Protein AF-A0A6L7X184-F1 (afdb_monomer_lite)

Radius of gyration: 20.83 Å; chains: 1; bounding box: 37×50×67 Å

Structure (mmCIF, N/CA/C/O backbone):
data_AF-A0A6L7X184-F1
#
_entry.id   AF-A0A6L7X184-F1
#
loop_
_atom_site.group_PDB
_atom_site.id
_atom_site.type_symbol
_atom_site.label_atom_id
_atom_site.label_alt_id
_atom_site.label_comp_id
_atom_site.label_asym_id
_atom_site.label_entity_id
_atom_site.label_seq_id
_atom_site.pdbx_PDB_ins_code
_atom_site.Cartn_x
_atom_site.Cartn_y
_atom_site.Cartn_z
_atom_site.occupancy
_atom_site.B_iso_or_equiv
_atom_site.auth_seq_id
_atom_site.auth_comp_id
_atom_site.auth_asym_id
_atom_site.auth_atom_id
_atom_site.pdbx_PDB_model_num
ATOM 1 N N . MET A 1 1 ? 3.763 -10.416 -23.681 1.00 35.91 1 MET A N 1
ATOM 2 C CA . MET A 1 1 ? 2.802 -11.039 -22.745 1.00 35.91 1 MET A CA 1
ATOM 3 C C . MET A 1 1 ? 3.231 -10.919 -21.271 1.00 35.91 1 MET A C 1
ATOM 5 O O . MET A 1 1 ? 2.603 -11.563 -20.452 1.00 35.91 1 MET A O 1
ATOM 9 N N . GLY A 1 2 ? 4.231 -10.096 -20.903 1.00 41.31 2 GLY A N 1
ATOM 10 C CA . GLY A 1 2 ? 4.895 -10.199 -19.589 1.00 41.31 2 GLY A CA 1
ATOM 11 C C . GLY A 1 2 ? 4.872 -8.975 -18.663 1.00 41.31 2 GLY A C 1
ATOM 12 O O . GLY A 1 2 ? 5.590 -9.007 -17.682 1.00 41.31 2 GLY A O 1
ATOM 13 N N . SER A 1 3 ? 4.121 -7.901 -18.944 1.00 53.41 3 SER A N 1
ATOM 14 C CA . SER A 1 3 ? 4.045 -6.752 -18.013 1.00 53.41 3 SER A CA 1
ATOM 15 C C . SER A 1 3 ? 2.998 -6.972 -16.917 1.00 53.41 3 SER A C 1
ATOM 17 O O . SER A 1 3 ? 3.306 -6.841 -15.740 1.00 53.41 3 SER A O 1
ATOM 19 N N . ASN A 1 4 ? 1.800 -7.421 -17.309 1.00 61.56 4 ASN A N 1
ATOM 20 C CA . ASN A 1 4 ? 0.681 -7.638 -16.388 1.00 61.56 4 ASN A CA 1
ATOM 21 C C . ASN A 1 4 ? 0.977 -8.718 -15.335 1.00 61.56 4 ASN A C 1
ATOM 23 O O . ASN A 1 4 ? 0.502 -8.611 -14.218 1.00 61.56 4 ASN A O 1
ATOM 27 N N . SER A 1 5 ? 1.740 -9.766 -15.671 1.00 72.50 5 SER A N 1
ATOM 28 C CA . SER A 1 5 ? 2.086 -10.828 -14.711 1.00 72.50 5 SER A CA 1
ATOM 29 C C . SER A 1 5 ? 3.087 -10.360 -13.657 1.00 72.50 5 SER A C 1
ATOM 31 O O . SER A 1 5 ? 3.000 -10.762 -12.501 1.00 72.50 5 SER A O 1
ATOM 33 N N . THR A 1 6 ? 4.018 -9.488 -14.045 1.00 83.81 6 THR A N 1
ATOM 34 C CA . THR A 1 6 ? 5.034 -8.959 -13.136 1.00 83.81 6 THR A CA 1
ATOM 35 C C . THR A 1 6 ? 4.419 -7.968 -12.156 1.00 83.81 6 THR A C 1
ATOM 37 O O . THR A 1 6 ? 4.658 -8.093 -10.960 1.00 83.81 6 THR A O 1
ATOM 40 N N . GLU A 1 7 ? 3.584 -7.034 -12.624 1.00 86.12 7 GLU A N 1
ATOM 41 C CA . GLU A 1 7 ? 2.841 -6.113 -11.742 1.00 86.12 7 GLU A CA 1
ATOM 42 C C . GLU A 1 7 ? 2.006 -6.890 -10.723 1.00 86.12 7 GLU A C 1
ATOM 44 O O . GLU A 1 7 ? 2.119 -6.647 -9.524 1.00 86.12 7 GLU A O 1
ATOM 49 N N . VAL A 1 8 ? 1.309 -7.933 -11.182 1.00 87.19 8 VAL A N 1
ATOM 50 C CA . VAL A 1 8 ? 0.562 -8.856 -10.321 1.00 87.19 8 VAL A CA 1
ATOM 51 C C . VAL A 1 8 ? 1.429 -9.474 -9.225 1.00 87.19 8 VAL A C 1
ATOM 53 O O . VAL A 1 8 ? 1.076 -9.462 -8.041 1.00 87.19 8 VAL A O 1
ATOM 56 N N . ALA A 1 9 ? 2.605 -9.989 -9.581 1.00 89.88 9 ALA A N 1
ATOM 57 C CA . ALA A 1 9 ? 3.525 -10.558 -8.603 1.00 89.88 9 ALA A CA 1
ATOM 58 C C . ALA A 1 9 ? 3.999 -9.516 -7.570 1.00 89.88 9 ALA A C 1
ATOM 60 O O . ALA A 1 9 ? 4.179 -9.857 -6.392 1.00 89.88 9 ALA A O 1
ATOM 61 N N . TYR A 1 10 ? 4.192 -8.259 -7.986 1.00 92.81 10 TYR A N 1
ATOM 62 C CA . TYR A 1 10 ? 4.576 -7.153 -7.104 1.00 92.81 10 TYR A CA 1
ATOM 63 C C . TYR A 1 10 ? 3.428 -6.734 -6.181 1.00 92.81 10 TYR A C 1
ATOM 65 O O . TYR A 1 10 ? 3.665 -6.607 -4.980 1.00 92.81 10 TYR A O 1
ATOM 73 N N . ASN A 1 11 ? 2.193 -6.660 -6.676 1.00 92.44 11 ASN A N 1
ATOM 74 C CA . ASN A 1 11 ? 0.993 -6.372 -5.883 1.00 92.44 11 ASN A CA 1
ATOM 75 C C . ASN A 1 11 ? 0.771 -7.432 -4.791 1.00 92.44 11 ASN A C 1
ATOM 77 O O . ASN A 1 11 ? 0.618 -7.119 -3.606 1.00 92.44 11 ASN A O 1
ATOM 81 N N . LEU A 1 12 ? 0.857 -8.716 -5.158 1.00 91.75 12 LEU A N 1
ATOM 82 C CA . LEU A 1 12 ? 0.761 -9.828 -4.207 1.00 91.75 12 LEU A CA 1
ATOM 83 C C . LEU A 1 12 ? 1.893 -9.810 -3.171 1.00 91.75 12 LEU A C 1
ATOM 85 O O . LEU A 1 12 ? 1.684 -10.151 -2.002 1.00 91.75 12 LEU A O 1
ATOM 89 N N . SER A 1 13 ? 3.099 -9.424 -3.587 1.00 94.44 13 SER A N 1
ATOM 90 C CA . SER A 1 13 ? 4.246 -9.293 -2.687 1.00 94.44 13 SER A CA 1
ATOM 91 C C . SER A 1 13 ? 4.101 -8.098 -1.746 1.00 94.44 13 SER A C 1
ATOM 93 O O . SER A 1 13 ? 4.428 -8.226 -0.568 1.00 94.44 13 SER A O 1
ATOM 95 N N . LEU A 1 14 ? 3.559 -6.975 -2.225 1.00 95.19 14 LEU A N 1
ATOM 96 C CA . LEU A 1 14 ? 3.251 -5.800 -1.415 1.00 95.19 14 LEU A CA 1
ATOM 97 C C . LEU A 1 14 ? 2.265 -6.162 -0.303 1.00 95.19 14 LEU A C 1
ATOM 99 O O . LEU A 1 14 ? 2.557 -5.921 0.865 1.00 95.19 14 LEU A O 1
ATOM 103 N N . ALA A 1 15 ? 1.159 -6.833 -0.638 1.00 93.75 15 ALA A N 1
ATOM 104 C CA . ALA A 1 15 ? 0.189 -7.295 0.354 1.00 93.75 15 ALA A CA 1
ATOM 105 C C . ALA A 1 15 ? 0.826 -8.218 1.410 1.00 93.75 15 ALA A C 1
ATOM 107 O O . ALA A 1 15 ? 0.579 -8.076 2.606 1.00 93.75 15 ALA A O 1
ATOM 108 N N . ARG A 1 16 ? 1.702 -9.147 0.995 1.00 93.50 16 ARG A N 1
ATOM 109 C CA . ARG A 1 16 ? 2.437 -10.016 1.935 1.00 93.50 16 ARG A CA 1
ATOM 110 C C . ARG A 1 16 ? 3.345 -9.226 2.870 1.00 93.50 16 ARG A C 1
ATOM 112 O O . ARG A 1 16 ? 3.373 -9.527 4.059 1.00 93.50 16 ARG A O 1
ATOM 119 N N . LEU A 1 17 ? 4.085 -8.250 2.352 1.00 94.25 17 LEU A N 1
ATOM 120 C CA . LEU A 1 17 ? 4.979 -7.424 3.162 1.00 94.25 17 LEU A CA 1
ATOM 121 C C . LEU A 1 17 ? 4.197 -6.537 4.137 1.00 94.25 17 LEU A C 1
ATOM 123 O O . LEU A 1 17 ? 4.559 -6.476 5.304 1.00 94.25 17 LEU A O 1
ATOM 127 N N . LEU A 1 18 ? 3.072 -5.956 3.716 1.00 91.56 18 LEU A N 1
ATOM 128 C CA . LEU A 1 18 ? 2.189 -5.202 4.613 1.00 91.56 18 LEU A CA 1
ATOM 129 C C . LEU A 1 18 ? 1.604 -6.086 5.730 1.00 91.56 18 LEU A C 1
ATOM 131 O O . LEU A 1 18 ? 1.511 -5.645 6.873 1.00 91.56 18 LEU A O 1
ATOM 135 N N . ARG A 1 19 ? 1.308 -7.365 5.452 1.00 89.69 19 ARG A N 1
ATOM 136 C CA . ARG A 1 19 ? 0.959 -8.341 6.504 1.00 89.69 19 ARG A CA 1
ATOM 137 C C . ARG A 1 19 ? 2.101 -8.619 7.473 1.00 89.69 19 ARG A C 1
ATOM 139 O O . ARG A 1 19 ? 1.858 -8.750 8.669 1.00 89.69 19 ARG A O 1
ATOM 146 N N . HIS A 1 20 ? 3.342 -8.691 6.991 1.00 88.81 20 HIS A N 1
ATOM 147 C CA . HIS A 1 20 ? 4.510 -8.801 7.873 1.00 88.81 20 HIS A CA 1
ATOM 148 C C . HIS A 1 20 ? 4.688 -7.563 8.763 1.00 88.81 20 HIS A C 1
ATOM 150 O O . HIS A 1 20 ? 5.170 -7.691 9.884 1.00 88.81 20 HIS A O 1
ATOM 156 N N . GLU A 1 21 ? 4.235 -6.401 8.296 1.00 85.50 21 GLU A N 1
ATOM 157 C CA . GLU A 1 21 ? 4.179 -5.144 9.049 1.00 85.50 21 GLU A CA 1
ATOM 158 C C . GLU A 1 21 ? 2.958 -5.043 9.993 1.00 85.50 21 GLU A C 1
ATOM 160 O O . GLU A 1 21 ? 2.754 -4.005 10.630 1.00 85.50 21 GLU A O 1
ATOM 165 N N . GLY A 1 22 ? 2.160 -6.112 10.113 1.00 82.75 22 GLY A N 1
ATOM 166 C CA . GLY A 1 22 ? 1.033 -6.219 11.044 1.00 82.75 22 GLY A CA 1
ATOM 167 C C . GLY A 1 22 ? -0.303 -5.688 10.522 1.00 82.75 22 GLY A C 1
ATOM 168 O O . GLY A 1 22 ? -1.228 -5.531 11.311 1.00 82.75 22 GLY A O 1
ATOM 169 N N . LEU A 1 23 ? -0.421 -5.402 9.223 1.00 84.69 23 LEU A N 1
ATOM 170 C CA . LEU A 1 23 ? -1.656 -4.897 8.619 1.00 84.69 23 LEU A CA 1
ATOM 171 C C . LEU A 1 23 ? -2.462 -6.029 7.972 1.00 84.69 23 LEU A C 1
ATOM 173 O O . LEU A 1 23 ? -1.889 -6.921 7.346 1.00 84.69 23 LEU A O 1
ATOM 177 N N . ASN A 1 24 ? -3.792 -5.984 8.058 1.00 86.81 24 ASN A N 1
ATOM 178 C CA . ASN A 1 24 ? -4.653 -6.965 7.397 1.00 86.81 24 ASN A CA 1
ATOM 179 C C . ASN A 1 24 ? -4.797 -6.651 5.897 1.00 86.81 24 ASN A C 1
ATOM 181 O O . ASN A 1 24 ? -5.783 -6.060 5.468 1.00 86.81 24 ASN A O 1
ATOM 185 N N . ALA A 1 25 ? -3.765 -6.984 5.117 1.00 86.50 25 ALA A N 1
ATOM 186 C CA . ALA A 1 25 ? -3.688 -6.687 3.690 1.00 86.50 25 ALA A CA 1
ATOM 187 C C . ALA A 1 25 ? -3.937 -7.920 2.803 1.00 86.50 25 ALA A C 1
ATOM 189 O O . ALA A 1 25 ? -3.363 -8.999 3.006 1.00 86.50 25 ALA A O 1
ATOM 190 N N . GLU A 1 26 ? -4.714 -7.731 1.742 1.00 86.00 26 GLU A N 1
ATOM 191 C CA . GLU A 1 26 ? -5.033 -8.721 0.718 1.00 86.00 26 GLU A CA 1
ATOM 192 C C . GLU A 1 26 ? -4.681 -8.185 -0.669 1.00 86.00 26 GLU A C 1
ATOM 194 O O . GLU A 1 26 ? -5.049 -7.073 -1.028 1.00 86.00 26 GLU A O 1
ATOM 199 N N . GLY A 1 27 ? -3.943 -8.968 -1.457 1.00 78.00 27 GLY A N 1
ATOM 200 C CA . GLY A 1 27 ? -3.572 -8.593 -2.820 1.00 78.00 27 GLY A CA 1
ATOM 201 C C . GLY A 1 27 ? -4.529 -9.198 -3.838 1.00 78.00 27 GLY A C 1
ATOM 202 O O . GLY A 1 27 ? -4.900 -10.366 -3.715 1.00 78.00 27 GLY A O 1
ATOM 203 N N . GLU A 1 28 ? -4.862 -8.416 -4.859 1.00 64.62 28 GLU A N 1
ATOM 204 C CA . GLU A 1 28 ? -5.496 -8.849 -6.102 1.00 64.62 28 GLU A CA 1
ATOM 205 C C . GLU A 1 28 ? -6.742 -9.730 -5.961 1.00 64.62 28 GLU A C 1
ATOM 207 O O . GLU A 1 28 ? -6.927 -10.720 -6.678 1.00 64.62 28 GLU A O 1
ATOM 212 N N . GLN A 1 29 ? -7.645 -9.357 -5.065 1.00 57.12 29 GLN A N 1
ATOM 213 C CA . GLN A 1 29 ? -8.967 -9.957 -5.040 1.00 57.12 29 GLN A CA 1
ATOM 214 C C . GLN A 1 29 ? -9.944 -9.135 -5.885 1.00 57.12 29 GLN A C 1
ATOM 216 O O . GLN A 1 29 ? -9.979 -7.905 -5.866 1.00 57.12 29 GLN A O 1
ATOM 221 N N . ARG A 1 30 ? -10.763 -9.829 -6.681 1.00 53.03 30 ARG A N 1
ATOM 222 C CA . ARG A 1 30 ? -11.872 -9.192 -7.399 1.00 53.03 30 ARG A CA 1
ATOM 223 C C . ARG A 1 30 ? -12.915 -8.749 -6.379 1.00 53.03 30 ARG A C 1
ATOM 225 O O . ARG A 1 30 ? -13.647 -9.590 -5.863 1.00 53.03 30 ARG A O 1
ATOM 232 N N . HIS A 1 31 ? -13.026 -7.447 -6.150 1.00 51.78 31 HIS A N 1
ATOM 233 C CA . HIS A 1 31 ? -14.044 -6.878 -5.269 1.00 51.78 31 HIS A CA 1
ATOM 234 C C . HIS A 1 31 ? -15.160 -6.197 -6.072 1.00 51.78 31 HIS A C 1
ATOM 236 O O . HIS A 1 31 ? -14.977 -5.715 -7.190 1.00 51.78 31 HIS A O 1
ATOM 242 N N . ILE A 1 32 ? -16.367 -6.173 -5.512 1.00 48.16 32 ILE A N 1
ATOM 243 C CA . ILE A 1 32 ? -17.503 -5.471 -6.114 1.00 48.16 32 ILE A CA 1
ATOM 244 C C . ILE A 1 32 ? -17.519 -4.045 -5.560 1.00 48.16 32 ILE A C 1
ATOM 246 O O . ILE A 1 32 ? -17.848 -3.851 -4.395 1.00 48.16 32 ILE A O 1
ATOM 250 N N . PHE A 1 33 ? -17.218 -3.049 -6.398 1.00 53.00 33 PHE A N 1
ATOM 251 C CA . PHE A 1 33 ? -17.253 -1.632 -6.023 1.00 53.00 33 PHE A CA 1
ATOM 252 C C . PHE A 1 33 ? -18.594 -1.021 -6.450 1.00 53.00 33 PHE A C 1
ATOM 254 O O . PHE A 1 33 ? -18.748 -0.480 -7.550 1.00 53.00 33 PHE A O 1
ATOM 261 N N . GLY A 1 34 ? -19.616 -1.140 -5.600 1.00 52.56 34 GLY A N 1
ATOM 262 C CA . GLY A 1 34 ? -20.955 -0.626 -5.908 1.00 52.56 34 GLY A CA 1
ATOM 263 C C . GLY A 1 34 ? -21.587 -1.304 -7.138 1.00 52.56 34 GLY A C 1
ATOM 264 O O . GLY A 1 34 ? -21.877 -2.495 -7.105 1.00 52.56 34 GLY A O 1
ATOM 265 N N . LYS A 1 35 ? -21.848 -0.549 -8.219 1.00 39.84 35 LYS A N 1
ATOM 266 C CA . LYS A 1 35 ? -22.438 -1.067 -9.481 1.00 39.84 35 LYS A CA 1
ATOM 267 C C . LYS A 1 35 ? -21.405 -1.402 -10.565 1.00 39.84 35 LYS A C 1
ATOM 269 O O . LYS A 1 35 ? -21.780 -1.888 -11.629 1.00 39.84 35 LYS A O 1
ATOM 274 N N . SER A 1 36 ? -20.130 -1.126 -10.314 1.00 48.22 36 SER A N 1
ATOM 275 C CA . SER A 1 36 ? -19.017 -1.370 -11.232 1.00 48.22 36 SER A CA 1
ATOM 276 C C . SER A 1 36 ? -18.168 -2.531 -10.725 1.00 48.22 36 SER A C 1
ATOM 278 O O . SER A 1 36 ? -17.781 -2.574 -9.559 1.00 48.22 36 SER A O 1
ATOM 280 N N . HIS A 1 37 ? -17.859 -3.477 -11.609 1.00 53.81 37 HIS A N 1
ATOM 281 C CA . HIS A 1 37 ? -16.813 -4.458 -11.342 1.00 53.81 37 HIS A CA 1
ATOM 282 C C . HIS A 1 37 ? -15.456 -3.771 -11.481 1.00 53.81 37 HIS A C 1
ATOM 284 O O . HIS A 1 37 ? -15.173 -3.162 -12.512 1.00 53.81 37 HIS A O 1
ATOM 290 N N . GLY A 1 38 ? -14.634 -3.875 -10.447 1.00 60.72 38 GLY A N 1
ATOM 291 C CA . GLY A 1 38 ? -13.247 -3.433 -10.450 1.00 60.72 38 GLY A CA 1
ATOM 292 C C . GLY A 1 38 ? -12.414 -4.434 -9.667 1.00 60.72 38 GLY A C 1
ATOM 293 O O . GLY A 1 38 ? -12.941 -5.388 -9.101 1.00 60.72 38 GLY A O 1
ATOM 294 N N . GLN A 1 39 ? -11.113 -4.227 -9.611 1.00 72.50 39 GLN A N 1
ATOM 295 C CA . GLN A 1 39 ? -10.214 -4.986 -8.755 1.00 72.50 39 GLN A CA 1
ATOM 296 C C . GLN A 1 39 ? -9.248 -3.956 -8.191 1.00 72.50 39 GLN A C 1
ATOM 298 O O . GLN A 1 39 ? -8.685 -3.207 -8.977 1.00 72.50 39 GLN A O 1
ATOM 303 N N . ALA A 1 40 ? -9.158 -3.851 -6.866 1.00 81.00 40 ALA A N 1
ATOM 304 C CA . ALA A 1 40 ? -8.064 -3.109 -6.254 1.00 81.00 40 ALA A CA 1
ATOM 305 C C . ALA A 1 40 ? -6.819 -3.991 -6.317 1.00 81.00 40 ALA A C 1
ATOM 307 O O . ALA A 1 40 ? -6.932 -5.221 -6.233 1.00 81.00 40 ALA A O 1
ATOM 308 N N . ASP A 1 41 ? -5.649 -3.378 -6.429 1.00 89.50 41 ASP A N 1
ATOM 309 C CA . ASP A 1 41 ? -4.402 -4.137 -6.464 1.00 89.50 41 ASP A CA 1
ATOM 310 C C . ASP A 1 41 ? -4.066 -4.686 -5.071 1.00 89.50 41 ASP A C 1
ATOM 312 O O . ASP A 1 41 ? -3.697 -5.854 -4.934 1.00 89.50 41 ASP A O 1
ATOM 316 N N . VAL A 1 42 ? -4.273 -3.881 -4.022 1.00 91.06 42 VAL A N 1
ATOM 317 C CA . VAL A 1 42 ? -4.250 -4.325 -2.620 1.00 91.06 42 VAL A CA 1
ATOM 318 C C . VAL A 1 42 ? -5.391 -3.668 -1.843 1.00 91.06 42 VAL A C 1
ATOM 320 O O . VAL A 1 42 ? -5.668 -2.481 -2.005 1.00 91.06 42 VAL A O 1
ATOM 323 N N . VAL A 1 43 ? -6.039 -4.430 -0.970 1.00 90.12 43 VAL A N 1
ATOM 324 C CA . VAL A 1 43 ? -7.036 -3.950 -0.007 1.00 90.12 43 VAL A CA 1
ATOM 325 C C . VAL A 1 43 ? -6.505 -4.177 1.397 1.00 90.12 43 VAL A C 1
ATOM 327 O O . VAL A 1 43 ? -5.867 -5.193 1.664 1.00 90.12 43 VAL A O 1
ATOM 330 N N . LEU A 1 44 ? -6.747 -3.223 2.284 1.00 89.44 44 LEU A N 1
ATOM 331 C CA . LEU A 1 44 ? -6.499 -3.349 3.706 1.00 89.44 44 LEU A CA 1
ATOM 332 C C . LEU A 1 44 ? -7.807 -3.144 4.455 1.00 89.44 44 LEU A C 1
ATOM 334 O O . LEU A 1 44 ? -8.421 -2.080 4.334 1.00 89.44 44 LEU A O 1
ATOM 338 N N . ASP A 1 45 ? -8.187 -4.145 5.237 1.00 85.69 45 ASP A N 1
ATOM 339 C CA . ASP A 1 45 ? -9.405 -4.112 6.038 1.00 85.69 45 ASP A CA 1
ATOM 340 C C . ASP A 1 45 ? -9.068 -3.650 7.461 1.00 85.69 45 ASP A C 1
ATOM 342 O O . ASP A 1 45 ? -8.197 -4.208 8.134 1.00 85.69 45 ASP A O 1
ATOM 346 N N . PHE A 1 46 ? -9.756 -2.599 7.894 1.00 80.31 46 PHE A N 1
ATOM 347 C CA . PHE A 1 46 ? -9.762 -2.070 9.254 1.00 80.31 46 PHE A CA 1
ATOM 348 C C . PHE A 1 46 ? -11.159 -2.307 9.842 1.00 80.31 46 PHE A C 1
ATOM 350 O O . PHE A 1 46 ? -12.107 -2.550 9.095 1.00 80.31 46 PHE A O 1
ATOM 357 N N . ASP A 1 47 ? -11.312 -2.195 11.163 1.00 77.19 47 ASP A N 1
ATOM 358 C CA . ASP A 1 47 ? -12.562 -2.559 11.853 1.00 77.19 47 ASP A CA 1
ATOM 359 C C . ASP A 1 47 ? -13.812 -1.871 11.260 1.00 77.19 47 ASP A C 1
ATOM 361 O O . ASP A 1 47 ? -14.840 -2.514 11.056 1.00 77.19 47 ASP A O 1
ATOM 365 N N . ASP A 1 48 ? -13.705 -0.580 10.916 1.00 77.38 48 ASP A N 1
ATOM 366 C CA . ASP A 1 48 ? -14.834 0.245 10.452 1.00 77.38 48 ASP A CA 1
ATOM 367 C C . ASP A 1 48 ? -14.684 0.781 9.014 1.00 77.38 48 ASP A C 1
ATOM 369 O O . ASP A 1 48 ? -15.541 1.528 8.519 1.00 77.38 48 ASP A O 1
ATOM 373 N N . TYR A 1 49 ? -13.574 0.482 8.337 1.00 80.12 49 TYR A N 1
ATOM 374 C CA . TYR A 1 49 ? -13.290 1.014 7.006 1.00 80.12 49 TYR A CA 1
ATOM 375 C C . TYR A 1 49 ? -12.270 0.183 6.234 1.00 80.12 49 TYR A C 1
ATOM 377 O O . TYR A 1 49 ? -11.544 -0.627 6.791 1.00 80.12 49 TYR A O 1
ATOM 385 N N . ALA A 1 50 ? -12.186 0.432 4.931 1.00 85.38 50 ALA A N 1
ATOM 386 C CA . ALA A 1 50 ? -11.147 -0.128 4.083 1.00 85.38 50 ALA A CA 1
ATOM 387 C C . ALA A 1 50 ? -10.186 0.963 3.597 1.00 85.38 50 ALA A C 1
ATOM 389 O O . ALA A 1 50 ? -10.561 2.128 3.397 1.00 85.38 50 ALA A O 1
ATOM 390 N N . VAL A 1 51 ? -8.944 0.561 3.357 1.00 88.31 51 VAL A N 1
ATOM 391 C CA . VAL A 1 51 ? -7.964 1.318 2.579 1.00 88.31 51 VAL A CA 1
ATOM 392 C C . VAL A 1 51 ? -7.635 0.514 1.335 1.00 88.31 51 VAL A C 1
ATOM 394 O O . VAL A 1 51 ? -7.495 -0.703 1.389 1.00 88.31 51 VAL A O 1
ATOM 397 N N . VAL A 1 52 ? -7.517 1.189 0.200 1.00 90.06 52 VAL A N 1
ATOM 398 C CA . VAL A 1 52 ? -7.162 0.541 -1.066 1.00 90.06 52 VAL A CA 1
ATOM 399 C C . VAL A 1 52 ? -5.855 1.109 -1.587 1.00 90.06 52 VAL A C 1
ATOM 401 O O . VAL A 1 52 ? -5.593 2.308 -1.458 1.00 90.06 52 VAL A O 1
ATOM 404 N N . ILE A 1 53 ? -5.045 0.243 -2.181 1.00 92.94 53 ILE A N 1
ATOM 405 C CA . ILE A 1 53 ? -3.814 0.607 -2.868 1.00 92.94 53 ILE A CA 1
ATOM 406 C C . ILE A 1 53 ? -3.954 0.217 -4.336 1.00 92.94 53 ILE A C 1
ATOM 408 O O . ILE A 1 53 ? -4.328 -0.911 -4.658 1.00 92.94 53 ILE A O 1
ATOM 412 N N . GLU A 1 54 ? -3.617 1.161 -5.201 1.00 92.38 54 GLU A N 1
ATOM 413 C CA . GLU A 1 54 ? -3.401 0.966 -6.631 1.00 92.38 54 GLU A CA 1
ATOM 414 C C . GLU A 1 54 ? -1.918 1.163 -6.909 1.00 92.38 54 GLU A C 1
ATOM 416 O O . GLU A 1 54 ? -1.313 2.110 -6.392 1.00 92.38 54 GLU A O 1
ATOM 421 N N . ALA A 1 55 ? -1.319 0.277 -7.696 1.00 92.81 55 ALA A N 1
ATOM 422 C CA . ALA A 1 55 ? 0.110 0.287 -7.934 1.00 92.81 55 ALA A CA 1
ATOM 423 C C . ALA A 1 55 ? 0.469 -0.023 -9.390 1.00 92.81 55 ALA A C 1
ATOM 425 O O . ALA A 1 55 ? -0.075 -0.929 -10.011 1.00 92.81 55 ALA A O 1
ATOM 426 N N . GLU A 1 56 ? 1.435 0.719 -9.928 1.00 92.44 56 GLU A N 1
ATOM 427 C CA . GLU A 1 56 ? 1.945 0.518 -11.288 1.00 92.44 56 GLU A CA 1
ATOM 428 C C . GLU A 1 56 ? 3.454 0.782 -11.351 1.00 92.44 56 GLU A C 1
ATOM 430 O O . GLU A 1 56 ? 4.044 1.382 -10.446 1.00 92.44 56 GLU A O 1
ATOM 435 N N . PHE A 1 57 ? 4.112 0.360 -12.434 1.00 93.19 57 PHE A N 1
ATOM 436 C CA . PHE A 1 57 ? 5.513 0.721 -12.649 1.00 93.19 57 PHE A CA 1
ATOM 437 C C . PHE A 1 57 ? 5.694 2.160 -13.164 1.00 93.19 57 PHE A C 1
ATOM 439 O O . PHE A 1 57 ? 5.234 2.546 -14.238 1.00 93.19 57 PHE A O 1
ATOM 446 N N . GLY A 1 58 ? 6.548 2.919 -12.481 1.00 91.94 58 GLY A N 1
ATOM 447 C CA . GLY A 1 58 ? 7.103 4.197 -12.917 1.00 91.94 58 GLY A CA 1
ATOM 448 C C . GLY A 1 58 ? 6.486 5.409 -12.234 1.00 91.94 58 GLY A C 1
ATOM 449 O O . GLY A 1 58 ? 7.228 6.184 -11.639 1.00 91.94 58 GLY A O 1
ATOM 450 N N . SER A 1 59 ? 5.172 5.580 -12.333 1.00 92.75 59 SER A N 1
ATOM 451 C CA . SER A 1 59 ? 4.423 6.646 -11.656 1.00 92.75 59 SER A CA 1
ATOM 452 C C . SER A 1 59 ? 3.515 6.063 -10.580 1.00 92.75 59 SER A C 1
ATOM 454 O O . SER A 1 59 ? 3.168 4.892 -10.661 1.00 92.75 59 SER A O 1
ATOM 456 N N . PRO A 1 60 ? 3.110 6.846 -9.567 1.00 94.12 60 PRO A N 1
ATOM 457 C CA . PRO A 1 60 ? 1.997 6.456 -8.716 1.00 94.12 60 PRO A CA 1
ATOM 458 C C . PRO A 1 60 ? 0.744 6.241 -9.561 1.00 94.12 60 PRO A C 1
ATOM 460 O O . PRO A 1 60 ? 0.395 7.125 -10.348 1.00 94.12 60 PRO A O 1
ATOM 463 N N . ALA A 1 61 ? 0.036 5.132 -9.341 1.00 92.88 61 ALA A N 1
ATOM 464 C CA . ALA A 1 61 ? -1.174 4.734 -10.071 1.00 92.88 61 ALA A CA 1
ATOM 465 C C . ALA A 1 61 ? -2.416 5.627 -9.813 1.00 92.88 61 ALA A C 1
ATOM 467 O O . ALA A 1 61 ? -3.533 5.148 -9.625 1.00 92.88 61 ALA A O 1
ATOM 468 N N . LYS A 1 62 ? -2.255 6.957 -9.801 1.00 93.69 62 LYS A N 1
ATOM 469 C CA . LYS A 1 62 ? -3.324 7.939 -9.558 1.00 93.69 62 LYS A CA 1
ATOM 470 C C . LYS A 1 62 ? -4.416 7.861 -10.621 1.00 93.69 62 LYS A C 1
ATOM 472 O O . LYS A 1 62 ? -5.588 7.964 -10.290 1.00 93.69 62 LYS A O 1
ATOM 477 N N . ALA A 1 63 ? -4.045 7.674 -11.889 1.00 89.81 63 ALA A N 1
ATOM 478 C CA . ALA A 1 63 ? -5.005 7.627 -12.992 1.00 89.81 63 ALA A CA 1
ATOM 479 C C . ALA A 1 63 ? -5.927 6.399 -12.902 1.00 89.81 63 ALA A C 1
ATOM 481 O O . ALA A 1 63 ? -7.142 6.515 -13.088 1.00 89.81 63 ALA A O 1
ATOM 482 N N . ASP A 1 64 ? -5.355 5.242 -12.576 1.00 86.62 64 ASP A N 1
ATOM 483 C CA . ASP A 1 64 ? -6.102 4.003 -12.373 1.00 86.62 64 ASP A CA 1
ATOM 484 C C . ASP A 1 64 ? -6.969 4.078 -11.113 1.00 86.62 64 ASP A C 1
ATOM 486 O O . ASP A 1 64 ? -8.165 3.767 -11.169 1.00 86.62 64 ASP A O 1
ATOM 490 N N . ALA A 1 65 ? -6.428 4.642 -10.030 1.00 88.56 65 ALA A N 1
ATOM 491 C CA . ALA A 1 65 ? -7.182 4.941 -8.823 1.00 88.56 65 ALA A CA 1
ATOM 492 C C . ALA A 1 65 ? -8.360 5.900 -9.073 1.00 88.56 65 ALA A C 1
ATOM 494 O O . ALA A 1 65 ? -9.473 5.629 -8.632 1.00 88.56 65 ALA A O 1
ATOM 495 N N . ASP A 1 66 ? -8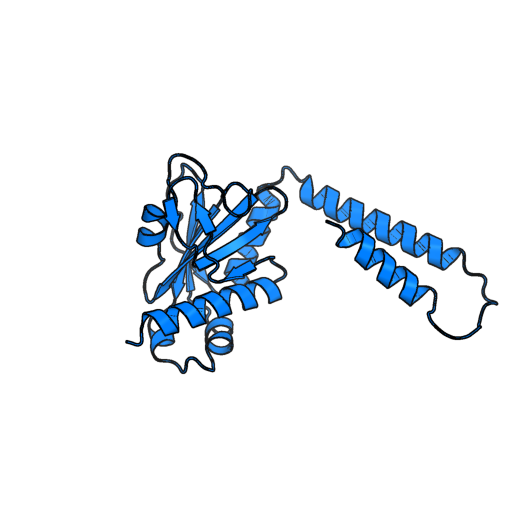.167 6.991 -9.815 1.00 87.69 66 ASP A N 1
ATOM 496 C CA . ASP A 1 66 ? -9.212 7.976 -10.137 1.00 87.69 66 ASP A CA 1
ATOM 497 C C . ASP A 1 66 ? -10.331 7.382 -10.996 1.00 87.69 66 ASP A C 1
ATOM 499 O O . ASP A 1 66 ? -11.494 7.778 -10.893 1.00 87.69 66 ASP A O 1
ATOM 503 N N . LYS A 1 67 ? -9.984 6.416 -11.848 1.00 84.94 67 LYS A N 1
ATOM 504 C CA . LYS A 1 67 ? -10.937 5.701 -12.692 1.00 84.94 67 LYS A CA 1
ATOM 505 C C . LYS A 1 67 ? -11.767 4.690 -11.899 1.00 84.94 67 LYS A C 1
ATOM 507 O O . LYS A 1 67 ? -12.946 4.512 -12.209 1.00 84.94 67 LYS A O 1
ATOM 512 N N . ARG A 1 68 ? -11.157 3.994 -10.934 1.00 78.94 68 ARG A N 1
ATOM 513 C CA . ARG A 1 68 ? -11.792 2.908 -10.164 1.00 78.94 68 ARG A CA 1
ATOM 514 C C . ARG A 1 68 ? -12.510 3.418 -8.912 1.00 78.94 68 ARG A C 1
ATOM 516 O O . ARG A 1 68 ? -13.584 2.915 -8.583 1.00 78.94 68 ARG A O 1
ATOM 523 N N . PHE A 1 69 ? -11.957 4.431 -8.252 1.00 80.12 69 PHE A N 1
ATOM 524 C CA . PHE A 1 69 ? -12.439 4.960 -6.979 1.00 80.12 69 PHE A CA 1
ATOM 525 C C . PHE A 1 69 ? -13.000 6.372 -7.150 1.00 80.12 69 PHE A C 1
ATOM 527 O O . PHE A 1 69 ? -12.236 7.326 -7.337 1.00 80.12 69 PHE A O 1
ATOM 534 N N . PRO A 1 70 ? -14.334 6.534 -7.082 1.00 71.06 70 PRO A N 1
ATOM 535 C CA . PRO A 1 70 ? -14.963 7.832 -7.262 1.00 71.06 70 PRO A CA 1
ATOM 536 C C . PRO A 1 70 ? -14.530 8.829 -6.181 1.00 71.06 70 PRO A C 1
ATOM 538 O O . PRO A 1 70 ? -14.426 8.507 -5.001 1.00 71.06 70 PRO A O 1
ATOM 541 N N . THR A 1 71 ? -14.351 10.082 -6.590 1.00 69.81 71 THR A N 1
ATOM 542 C CA . THR A 1 71 ? -14.014 11.208 -5.704 1.00 69.81 71 THR A CA 1
ATOM 543 C C . THR A 1 71 ? -15.208 11.769 -4.939 1.00 69.81 71 THR A C 1
ATOM 545 O O . THR A 1 71 ? -15.011 12.550 -4.014 1.00 69.81 71 THR A O 1
ATOM 548 N N . THR A 1 72 ? -16.440 11.390 -5.314 1.00 65.81 72 THR A N 1
ATOM 549 C CA . THR A 1 72 ? -17.696 12.010 -4.843 1.00 65.81 72 THR A CA 1
ATOM 550 C C . THR A 1 72 ? -18.641 11.130 -4.007 1.00 65.81 72 THR A C 1
ATOM 552 O O . THR A 1 72 ? -19.533 11.686 -3.367 1.00 65.81 72 THR A O 1
ATOM 555 N N . ALA A 1 73 ? -18.422 9.815 -3.891 1.00 64.75 73 ALA A N 1
ATOM 556 C CA . ALA A 1 73 ? -18.889 9.024 -2.741 1.00 64.75 73 ALA A CA 1
ATOM 557 C C . ALA A 1 73 ? -17.866 7.929 -2.362 1.00 64.75 73 ALA A C 1
ATOM 559 O O . ALA A 1 73 ? -17.198 7.428 -3.268 1.00 64.75 73 ALA A O 1
ATOM 560 N N . PRO A 1 74 ? -17.737 7.528 -1.080 1.00 68.75 74 PRO A N 1
ATOM 561 C CA . PRO A 1 74 ? -16.846 6.436 -0.704 1.00 68.75 74 PRO A CA 1
ATOM 562 C C . PRO A 1 74 ? -17.314 5.131 -1.357 1.00 68.75 74 PRO A C 1
ATOM 564 O O . PRO A 1 74 ? -18.487 4.753 -1.268 1.00 68.75 74 PRO A O 1
ATOM 567 N N . ALA A 1 75 ? -16.393 4.449 -2.039 1.00 78.25 75 ALA A N 1
ATOM 568 C CA . ALA A 1 75 ? -16.630 3.095 -2.524 1.00 78.25 75 ALA A CA 1
ATOM 569 C C . ALA A 1 75 ? -16.809 2.140 -1.335 1.00 78.25 75 ALA A C 1
ATOM 571 O O . ALA A 1 75 ? -16.350 2.429 -0.234 1.00 78.25 75 ALA A O 1
ATOM 572 N N . VAL A 1 76 ? -17.461 1.000 -1.550 1.00 77.62 76 VAL A N 1
ATOM 573 C CA . VAL A 1 76 ? -17.585 -0.052 -0.531 1.00 77.62 76 VAL A CA 1
ATOM 574 C C . VAL A 1 76 ? -16.837 -1.284 -1.015 1.00 77.62 76 VAL A C 1
ATOM 576 O O . VAL A 1 76 ? -17.028 -1.698 -2.159 1.00 77.62 76 VAL A O 1
ATOM 579 N N . VAL A 1 77 ? -16.002 -1.848 -0.147 1.00 76.62 77 VAL A N 1
ATOM 580 C CA . VAL A 1 77 ? -15.175 -3.037 -0.381 1.00 76.62 77 VAL A CA 1
ATOM 581 C C . VAL A 1 77 ? -15.343 -3.957 0.808 1.00 76.62 77 VAL A C 1
ATOM 583 O O . VAL A 1 77 ? -15.266 -3.491 1.933 1.00 76.62 77 VAL A O 1
ATOM 586 N N . ASN A 1 78 ? -15.641 -5.236 0.578 1.00 75.00 78 ASN A N 1
ATOM 587 C CA . ASN A 1 78 ? -15.878 -6.208 1.656 1.00 75.00 78 ASN A CA 1
ATOM 588 C C . ASN A 1 78 ? -16.926 -5.754 2.700 1.00 75.00 78 ASN A C 1
ATOM 590 O O . ASN A 1 78 ? -16.909 -6.182 3.844 1.00 75.00 78 ASN A O 1
ATOM 594 N N . GLY A 1 79 ? -17.870 -4.889 2.307 1.00 77.19 79 GLY A N 1
ATOM 595 C CA . GLY A 1 79 ? -18.862 -4.306 3.220 1.00 77.19 79 GLY A CA 1
ATOM 596 C C . GLY A 1 79 ? -18.378 -3.077 4.000 1.00 77.19 79 GLY A C 1
ATOM 597 O O . GLY A 1 79 ? -19.188 -2.444 4.673 1.00 77.19 79 GLY A O 1
ATOM 598 N N . LEU A 1 80 ? -17.113 -2.686 3.846 1.00 80.44 80 LEU A N 1
ATOM 599 C CA . LEU A 1 80 ? -16.484 -1.547 4.503 1.00 80.44 80 LEU A CA 1
ATOM 600 C C . LEU A 1 80 ? -16.378 -0.338 3.557 1.00 80.44 80 LEU A C 1
ATOM 602 O O . LEU A 1 80 ? -16.059 -0.495 2.374 1.00 80.44 80 LEU A O 1
ATOM 606 N N . PRO A 1 81 ? -16.632 0.891 4.035 1.00 81.19 81 PRO A N 1
ATOM 607 C CA . PRO A 1 81 ? -16.416 2.091 3.239 1.00 81.19 81 PRO A CA 1
ATOM 608 C C . PRO A 1 81 ? -14.916 2.355 3.052 1.00 81.19 81 PRO A C 1
ATOM 610 O O . PRO A 1 81 ? -14.155 2.392 4.017 1.00 81.19 81 PRO A O 1
ATOM 613 N N . VAL A 1 82 ? -14.494 2.610 1.816 1.00 81.50 82 VAL A N 1
ATOM 614 C CA . VAL A 1 82 ? -13.132 3.046 1.498 1.00 81.50 82 VAL A CA 1
ATOM 615 C C . VAL A 1 82 ? -12.956 4.488 1.955 1.00 81.50 82 VAL A C 1
ATOM 617 O O . VAL A 1 82 ? -13.642 5.385 1.457 1.00 81.50 82 VAL A O 1
ATOM 620 N N . ARG A 1 83 ? -12.030 4.722 2.889 1.00 81.75 83 ARG A N 1
ATOM 621 C CA . ARG A 1 83 ? -11.741 6.070 3.415 1.00 81.75 83 ARG A CA 1
ATOM 622 C C . ARG A 1 83 ? -10.482 6.697 2.837 1.00 81.75 83 ARG A C 1
ATOM 624 O O . ARG A 1 83 ? -10.432 7.916 2.667 1.00 81.75 83 ARG A O 1
ATOM 631 N N . LEU A 1 84 ? -9.500 5.864 2.517 1.00 86.38 84 LEU A N 1
ATOM 632 C CA . LEU A 1 84 ? -8.213 6.278 1.986 1.00 86.38 84 LEU A CA 1
ATOM 633 C C . LEU A 1 84 ? -7.905 5.479 0.722 1.00 86.38 84 LEU A C 1
ATOM 635 O O . LEU A 1 84 ? -8.080 4.260 0.678 1.00 86.38 84 LEU A O 1
ATOM 639 N N . VAL A 1 85 ? -7.436 6.188 -0.297 1.00 89.56 85 VAL A N 1
ATOM 640 C CA . VAL A 1 85 ? -6.904 5.604 -1.526 1.00 89.56 85 VAL A CA 1
ATOM 641 C C . VAL A 1 85 ? -5.426 5.952 -1.594 1.00 89.56 85 VAL A C 1
ATOM 643 O O . VAL A 1 85 ? -5.054 7.117 -1.441 1.00 89.56 85 VAL A O 1
ATOM 646 N N . ILE A 1 86 ? -4.584 4.952 -1.821 1.00 92.88 86 ILE A N 1
ATOM 647 C CA . ILE A 1 86 ? -3.141 5.122 -1.962 1.00 92.88 86 ILE A CA 1
ATOM 648 C C . ILE A 1 86 ? -2.746 4.730 -3.381 1.00 92.88 86 ILE A C 1
ATOM 650 O O . ILE A 1 86 ? -3.087 3.655 -3.859 1.00 92.88 86 ILE A O 1
ATOM 654 N N . ALA A 1 87 ? -2.015 5.610 -4.050 1.00 94.25 87 ALA A N 1
ATOM 655 C CA . ALA A 1 87 ? -1.368 5.335 -5.318 1.00 94.25 87 ALA A CA 1
ATOM 656 C C . ALA A 1 87 ? 0.121 5.087 -5.065 1.00 94.25 87 ALA A C 1
ATOM 658 O O . ALA A 1 87 ? 0.807 5.938 -4.492 1.00 94.25 87 ALA A O 1
ATOM 659 N N . VAL A 1 88 ? 0.615 3.934 -5.505 1.00 96.19 88 VAL A N 1
ATOM 660 C CA . VAL A 1 88 ? 2.017 3.529 -5.389 1.00 96.19 88 VAL A CA 1
ATOM 661 C C . VAL A 1 88 ? 2.638 3.434 -6.777 1.00 96.19 88 VAL A C 1
ATOM 663 O O . VAL A 1 88 ? 2.033 2.936 -7.720 1.00 96.19 88 VAL A O 1
ATOM 666 N N . GLY A 1 89 ? 3.853 3.950 -6.909 1.00 96.38 89 GLY A N 1
ATOM 667 C CA . GLY A 1 89 ? 4.689 3.803 -8.089 1.00 96.38 89 GLY A CA 1
ATOM 668 C C . GLY A 1 89 ? 5.877 2.917 -7.765 1.00 96.38 89 GLY A C 1
ATOM 669 O O . GLY A 1 89 ? 6.745 3.302 -6.977 1.00 96.38 89 GLY A O 1
ATOM 670 N N . TYR A 1 90 ? 5.940 1.743 -8.386 1.00 96.00 90 TYR A N 1
ATOM 671 C CA . TYR A 1 90 ? 7.115 0.884 -8.335 1.00 96.00 90 TYR A CA 1
ATOM 672 C C . TYR A 1 90 ? 8.199 1.437 -9.268 1.00 96.00 90 TYR A C 1
ATOM 674 O O . TYR A 1 90 ? 7.925 1.687 -10.445 1.00 96.00 90 TYR A O 1
ATOM 682 N N . PRO A 1 91 ? 9.455 1.593 -8.827 1.00 95.44 91 PRO A N 1
ATOM 683 C CA . PRO A 1 91 ? 10.529 2.002 -9.720 1.00 95.44 91 PRO A CA 1
ATOM 684 C C . PRO A 1 91 ? 10.667 1.059 -10.918 1.00 95.44 91 PRO A C 1
ATOM 686 O O . PRO A 1 91 ? 10.712 -0.160 -10.757 1.00 95.44 91 PRO A O 1
ATOM 689 N N . ARG A 1 92 ? 10.818 1.608 -12.132 1.00 94.25 92 ARG A N 1
ATOM 690 C CA . ARG A 1 92 ? 10.862 0.806 -13.375 1.00 94.25 92 ARG A CA 1
ATOM 691 C C . ARG A 1 92 ? 11.933 -0.283 -13.378 1.00 94.25 92 ARG A C 1
ATOM 693 O O . ARG A 1 92 ? 11.724 -1.320 -13.989 1.00 94.25 92 ARG A O 1
ATOM 700 N N . ARG A 1 93 ? 13.044 -0.075 -12.661 1.00 93.88 93 ARG A N 1
ATOM 701 C CA . ARG A 1 93 ? 14.119 -1.074 -12.537 1.00 93.88 93 ARG A CA 1
ATOM 702 C C . ARG A 1 93 ? 13.643 -2.403 -11.945 1.00 93.88 93 ARG A C 1
ATOM 704 O O . ARG A 1 93 ? 14.274 -3.420 -12.189 1.00 93.88 93 ARG A O 1
ATOM 711 N N . LEU A 1 94 ? 12.563 -2.396 -11.161 1.00 93.50 94 LEU A N 1
ATOM 712 C CA . LEU A 1 94 ? 11.991 -3.602 -10.570 1.00 93.50 94 LEU A CA 1
ATOM 713 C C . LEU A 1 94 ? 11.316 -4.496 -11.623 1.00 93.50 94 LEU A C 1
ATOM 715 O O . LEU A 1 94 ? 11.331 -5.712 -11.472 1.00 93.50 94 LEU A O 1
ATOM 719 N N . ALA A 1 95 ? 10.801 -3.919 -12.714 1.00 89.94 95 ALA A N 1
ATOM 720 C CA . ALA A 1 95 ? 10.151 -4.672 -13.789 1.00 89.94 95 ALA A CA 1
ATOM 721 C C . ALA A 1 95 ? 11.119 -5.595 -14.554 1.00 89.94 95 ALA A C 1
ATOM 723 O O . ALA A 1 95 ? 10.686 -6.582 -15.147 1.00 89.94 95 ALA A O 1
ATOM 724 N N . ASP A 1 96 ? 12.419 -5.288 -14.522 1.00 89.88 96 ASP A N 1
ATOM 725 C CA . ASP A 1 96 ? 13.470 -6.060 -15.193 1.00 89.88 96 ASP A CA 1
ATOM 726 C C . ASP A 1 96 ? 14.079 -7.154 -14.293 1.00 89.88 96 ASP A C 1
ATOM 728 O O . ASP A 1 96 ? 14.930 -7.932 -14.737 1.00 89.88 96 ASP A O 1
ATOM 732 N N . LEU A 1 97 ? 13.683 -7.218 -13.016 1.00 91.69 97 LEU A N 1
ATOM 733 C CA . LEU A 1 97 ? 14.209 -8.193 -12.065 1.00 91.69 97 LEU A CA 1
ATOM 734 C C . LEU A 1 97 ? 13.447 -9.529 -12.131 1.00 91.69 97 LEU A C 1
ATOM 736 O O . LEU A 1 97 ? 12.290 -9.574 -12.548 1.00 91.69 97 LEU A O 1
ATOM 740 N N . PRO A 1 98 ? 14.064 -10.645 -11.692 1.00 89.81 98 PRO A N 1
ATOM 741 C CA . PRO A 1 98 ? 13.401 -11.945 -11.699 1.00 89.81 98 PRO A CA 1
ATOM 742 C C . PRO A 1 98 ? 12.137 -11.968 -10.827 1.00 89.81 98 PRO A C 1
ATOM 744 O O . PRO A 1 98 ? 12.209 -11.737 -9.619 1.00 89.81 98 PRO A O 1
ATOM 747 N N . GLU A 1 99 ? 11.007 -12.367 -11.418 1.00 86.62 99 GLU A N 1
ATOM 748 C CA . GLU A 1 99 ? 9.700 -12.485 -10.743 1.00 86.62 99 GLU A CA 1
ATOM 749 C C . GLU A 1 99 ? 9.726 -13.460 -9.546 1.00 86.62 99 GLU A C 1
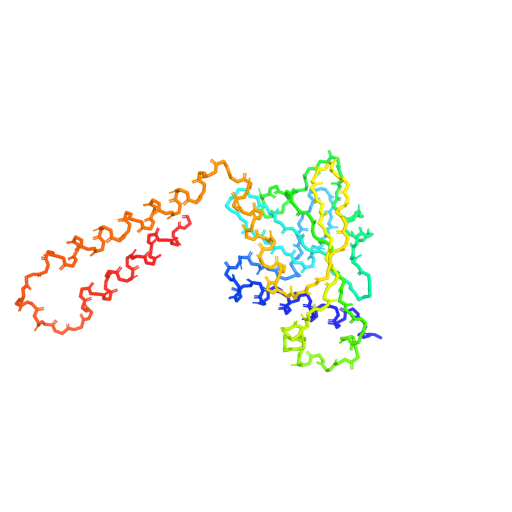ATOM 751 O O . GLU A 1 99 ? 8.986 -13.327 -8.574 1.00 86.62 99 GLU A O 1
ATOM 756 N N . SER A 1 100 ? 10.638 -14.437 -9.545 1.00 89.06 100 SER A N 1
ATOM 757 C CA . SER A 1 100 ? 10.817 -15.342 -8.402 1.00 89.06 100 SER A CA 1
ATOM 758 C C . SER A 1 100 ? 11.353 -14.644 -7.143 1.00 89.06 100 SER A C 1
ATOM 760 O O . SER A 1 100 ? 11.330 -15.236 -6.068 1.00 89.06 100 SER A O 1
ATOM 762 N N . GLN A 1 101 ? 11.888 -13.424 -7.269 1.00 92.56 101 GLN A N 1
ATOM 763 C CA . GLN A 1 101 ? 12.488 -12.646 -6.178 1.00 92.56 101 GLN A CA 1
ATOM 764 C C . GLN A 1 101 ? 11.698 -11.375 -5.849 1.00 92.56 101 GLN A C 1
ATOM 766 O O . GLN A 1 101 ? 12.173 -10.540 -5.082 1.00 92.56 101 GLN A O 1
ATOM 771 N N . THR A 1 102 ? 10.485 -11.229 -6.381 1.00 92.06 102 THR A N 1
ATOM 772 C CA . THR A 1 102 ? 9.670 -10.014 -6.273 1.00 92.06 102 THR A CA 1
ATOM 773 C C . THR A 1 102 ? 9.527 -9.493 -4.844 1.00 92.06 102 THR A C 1
ATOM 775 O O . THR A 1 102 ? 9.791 -8.321 -4.589 1.00 92.06 102 THR A O 1
ATOM 778 N N . GLN A 1 103 ? 9.210 -10.368 -3.885 1.00 93.31 103 GLN A N 1
ATOM 779 C CA . GLN A 1 103 ? 9.089 -9.985 -2.476 1.00 93.31 103 GLN A CA 1
ATOM 780 C C . GLN A 1 103 ? 10.409 -9.472 -1.883 1.00 93.31 103 GLN A C 1
ATOM 782 O O . GLN A 1 103 ? 10.396 -8.492 -1.147 1.00 93.31 103 GLN A O 1
ATOM 787 N N . ALA A 1 104 ? 11.546 -10.093 -2.210 1.00 94.38 104 ALA A N 1
ATOM 788 C CA . ALA A 1 104 ? 12.852 -9.653 -1.719 1.00 94.38 104 ALA A CA 1
ATOM 789 C C . ALA A 1 104 ? 13.271 -8.318 -2.352 1.00 94.38 104 ALA A C 1
ATOM 791 O O . ALA A 1 104 ? 13.735 -7.421 -1.654 1.00 94.38 104 ALA A O 1
ATOM 792 N N . ASN A 1 105 ? 13.048 -8.163 -3.659 1.00 94.94 105 ASN A N 1
ATOM 793 C CA . ASN A 1 105 ? 13.334 -6.925 -4.380 1.00 94.94 105 ASN A CA 1
ATOM 794 C C . ASN A 1 105 ? 12.499 -5.759 -3.843 1.00 94.94 105 ASN A C 1
ATOM 796 O O . ASN A 1 105 ? 13.020 -4.664 -3.658 1.00 94.94 105 ASN A O 1
ATOM 800 N N . LEU A 1 106 ? 11.211 -6.002 -3.583 1.00 95.12 106 LEU A N 1
ATOM 801 C CA . LEU A 1 106 ? 10.303 -4.996 -3.048 1.00 95.12 106 LEU A CA 1
ATOM 802 C C . LEU A 1 106 ? 10.621 -4.651 -1.586 1.00 95.12 106 LEU A C 1
ATOM 804 O O . LEU A 1 106 ? 10.574 -3.483 -1.221 1.00 95.12 106 LEU A O 1
ATOM 808 N N . ALA A 1 107 ? 11.001 -5.634 -0.764 1.00 93.56 107 ALA A N 1
ATOM 809 C CA . ALA A 1 107 ? 11.394 -5.403 0.629 1.00 93.56 107 ALA A CA 1
ATOM 810 C C . ALA A 1 107 ? 12.659 -4.538 0.766 1.00 93.56 107 ALA A C 1
ATOM 812 O O . ALA A 1 107 ? 12.807 -3.817 1.746 1.00 93.56 107 ALA A O 1
ATOM 813 N N . LEU A 1 108 ? 13.568 -4.608 -0.211 1.00 93.19 108 LEU A N 1
ATOM 814 C CA . LEU A 1 108 ? 14.789 -3.795 -0.263 1.00 93.19 108 LEU A CA 1
ATOM 815 C C . LEU A 1 108 ? 14.592 -2.454 -0.988 1.00 93.19 108 LEU A C 1
ATOM 817 O O . LEU A 1 108 ? 15.546 -1.693 -1.126 1.00 93.19 108 LEU A O 1
ATOM 821 N N . CYS A 1 109 ? 13.388 -2.180 -1.491 1.00 93.88 109 CYS A N 1
ATOM 822 C CA . CYS A 1 109 ? 13.078 -0.959 -2.216 1.00 93.88 109 CYS A CA 1
ATOM 823 C C . CYS A 1 109 ? 12.750 0.170 -1.234 1.00 93.88 109 CYS A C 1
ATOM 825 O O . CYS A 1 109 ? 11.804 0.065 -0.453 1.00 93.88 109 CYS A O 1
ATOM 827 N N . ASP A 1 110 ? 13.511 1.258 -1.300 1.00 94.56 110 ASP A N 1
ATOM 828 C CA . ASP A 1 110 ? 13.381 2.442 -0.447 1.00 94.56 110 ASP A CA 1
ATOM 829 C C . ASP A 1 110 ? 12.902 3.691 -1.200 1.00 94.56 110 ASP A C 1
ATOM 831 O O . ASP A 1 110 ? 12.736 4.751 -0.598 1.00 94.56 110 ASP A O 1
ATOM 835 N N . ASP A 1 111 ? 12.643 3.560 -2.502 1.00 95.94 111 ASP A N 1
ATOM 836 C CA . ASP A 1 111 ? 12.209 4.642 -3.378 1.00 95.94 111 ASP A CA 1
ATOM 837 C C . ASP A 1 111 ? 10.869 4.385 -4.090 1.00 95.94 111 ASP A C 1
ATOM 839 O O . ASP A 1 111 ? 10.653 4.824 -5.221 1.00 95.94 111 ASP A O 1
ATOM 843 N N . LEU A 1 112 ? 9.937 3.707 -3.415 1.00 95.94 112 LEU A N 1
ATOM 844 C CA . LEU A 1 112 ? 8.535 3.682 -3.832 1.00 95.94 112 LEU A CA 1
ATOM 845 C C . LEU A 1 112 ? 7.984 5.105 -3.831 1.00 95.94 112 LEU A C 1
ATOM 847 O O . LEU A 1 112 ? 8.161 5.835 -2.857 1.00 95.94 112 LEU A O 1
ATOM 851 N N . ILE A 1 113 ? 7.285 5.487 -4.895 1.00 95.88 113 ILE A N 1
ATOM 852 C CA . ILE A 1 113 ? 6.620 6.790 -4.959 1.00 95.88 113 ILE A CA 1
ATOM 853 C C . ILE A 1 113 ? 5.204 6.612 -4.423 1.00 95.88 113 ILE A C 1
ATOM 855 O O . ILE A 1 113 ? 4.453 5.787 -4.936 1.00 95.88 113 ILE A O 1
ATOM 859 N N . ILE A 1 114 ? 4.837 7.355 -3.388 1.00 94.00 114 ILE A N 1
ATOM 860 C CA . ILE A 1 114 ? 3.580 7.185 -2.661 1.00 94.00 114 ILE A CA 1
ATOM 861 C C . ILE A 1 114 ? 2.809 8.496 -2.717 1.00 94.00 114 ILE A C 1
ATOM 863 O O . ILE A 1 114 ? 3.336 9.560 -2.398 1.00 94.00 114 ILE A O 1
ATOM 867 N N . ALA A 1 115 ? 1.539 8.417 -3.089 1.00 92.56 115 ALA A N 1
ATOM 868 C CA . ALA A 1 115 ? 0.590 9.503 -2.913 1.00 92.56 115 ALA A CA 1
ATOM 869 C C . ALA A 1 115 ? -0.687 8.953 -2.292 1.00 92.56 115 ALA A C 1
ATOM 871 O O . ALA A 1 115 ? -1.119 7.849 -2.620 1.00 92.56 115 ALA A O 1
ATOM 872 N N . CYS A 1 116 ? -1.312 9.727 -1.418 1.00 91.31 116 CYS A N 1
ATOM 873 C CA . CYS A 1 116 ? -2.553 9.337 -0.773 1.00 91.31 116 CYS A CA 1
ATOM 874 C C . CYS A 1 116 ? -3.646 10.365 -1.041 1.00 91.31 116 CYS A C 1
ATOM 876 O O . CYS A 1 116 ? -3.381 11.526 -1.360 1.00 91.31 116 CYS A O 1
ATOM 878 N N . ARG A 1 117 ? -4.896 9.923 -0.962 1.00 88.06 117 ARG A N 1
ATOM 879 C CA . ARG A 1 117 ? -6.052 10.791 -1.130 1.00 88.06 117 ARG A CA 1
ATOM 880 C C . ARG A 1 117 ? -7.207 10.322 -0.268 1.00 88.06 117 ARG A C 1
ATOM 882 O O . ARG A 1 117 ? -7.630 9.166 -0.353 1.00 88.06 117 ARG A O 1
ATOM 889 N N . TYR A 1 118 ? -7.769 11.270 0.469 1.00 81.88 118 TYR A N 1
ATOM 890 C CA . TYR A 1 118 ? -9.050 11.106 1.127 1.00 81.88 118 TYR A CA 1
ATOM 891 C C . TYR A 1 118 ? -10.203 11.277 0.167 1.00 81.88 118 TYR A C 1
ATOM 893 O O . TYR A 1 118 ? -10.168 12.043 -0.798 1.00 81.88 118 TYR A O 1
ATOM 901 N N . PHE A 1 119 ? -11.278 10.583 0.488 1.00 72.38 119 PHE A N 1
ATOM 902 C CA . PHE A 1 119 ? -12.540 10.817 -0.165 1.00 72.38 119 PHE A CA 1
ATOM 903 C C . PHE A 1 119 ? -12.918 12.320 -0.144 1.00 72.38 119 PHE A C 1
ATOM 905 O O . PHE A 1 119 ? -12.973 12.937 0.916 1.00 72.38 119 PHE A O 1
ATOM 912 N N . GLY A 1 120 ? -13.185 12.905 -1.318 1.00 68.00 120 GLY A N 1
ATOM 913 C CA . GLY A 1 120 ? -13.521 14.327 -1.463 1.00 68.00 120 GLY A CA 1
ATOM 914 C C . GLY A 1 120 ? -12.335 15.300 -1.448 1.00 68.00 120 GLY A C 1
ATOM 915 O O . GLY A 1 120 ? -12.551 16.499 -1.624 1.00 68.00 120 GLY A O 1
ATOM 916 N N . GLU A 1 121 ? -11.102 14.816 -1.292 1.00 81.69 121 GLU A N 1
ATOM 917 C CA . GLU A 1 121 ? -9.897 15.648 -1.246 1.00 81.69 121 GLU A CA 1
ATOM 918 C C . GLU A 1 121 ? -9.021 15.499 -2.497 1.00 81.69 121 GLU A C 1
ATOM 920 O O . GLU A 1 121 ? -9.202 14.604 -3.328 1.00 81.69 121 GLU A O 1
ATOM 925 N N . ALA A 1 122 ? -8.062 16.414 -2.651 1.00 86.12 122 ALA A N 1
ATOM 926 C CA . ALA A 1 122 ? -7.016 16.292 -3.657 1.00 86.12 122 ALA A CA 1
ATOM 927 C C . ALA A 1 122 ? -5.971 15.247 -3.230 1.00 86.12 122 ALA A C 1
ATOM 929 O O . ALA A 1 122 ? -5.843 14.917 -2.052 1.00 86.12 122 ALA A O 1
ATOM 930 N N . TRP A 1 123 ? -5.207 14.738 -4.196 1.00 90.94 123 TRP A N 1
ATOM 931 C CA . TRP A 1 123 ? -4.030 13.923 -3.898 1.00 90.94 123 TRP A CA 1
ATOM 932 C C . TRP A 1 123 ? -3.014 14.718 -3.074 1.00 90.94 123 TRP A C 1
ATOM 934 O O . TRP A 1 123 ? -2.788 15.901 -3.339 1.00 90.94 123 TRP A O 1
ATOM 944 N N . SER A 1 124 ? -2.374 14.045 -2.121 1.00 89.31 124 SER A N 1
ATOM 945 C CA . SER A 1 124 ? -1.208 14.561 -1.415 1.00 89.31 124 SER A CA 1
ATOM 946 C C . SER A 1 124 ? -0.061 14.859 -2.383 1.00 89.31 124 SER A C 1
ATOM 948 O O . SER A 1 124 ? -0.018 14.369 -3.521 1.00 89.31 124 SER A O 1
ATOM 950 N N . GLU A 1 125 ? 0.925 15.610 -1.894 1.00 90.12 125 GLU A N 1
ATOM 951 C CA . GLU A 1 125 ? 2.244 15.620 -2.522 1.00 90.12 125 GLU A CA 1
ATOM 952 C C . GLU A 1 125 ? 2.810 14.193 -2.580 1.00 90.12 125 GLU A C 1
ATOM 954 O O . GLU A 1 125 ? 2.474 13.331 -1.760 1.00 90.12 125 GLU A O 1
ATOM 959 N N . GLU A 1 126 ? 3.625 13.932 -3.599 1.00 93.38 126 GLU A N 1
ATOM 960 C CA . GLU A 1 126 ? 4.273 12.637 -3.786 1.00 93.38 126 GLU A CA 1
ATOM 961 C C . GLU A 1 126 ? 5.447 12.513 -2.816 1.00 93.38 126 GLU A C 1
ATOM 963 O O . GLU A 1 126 ? 6.364 13.334 -2.825 1.00 93.38 126 GLU A O 1
ATOM 968 N N . GLY A 1 127 ? 5.408 11.479 -1.981 1.00 91.19 127 GLY A N 1
ATOM 969 C CA . GLY A 1 127 ? 6.513 11.076 -1.125 1.00 91.19 127 GLY A CA 1
ATOM 970 C C . GLY A 1 127 ? 7.305 9.930 -1.744 1.00 91.19 127 GLY A C 1
ATOM 971 O O . GLY A 1 127 ? 6.805 9.194 -2.593 1.00 91.19 127 GLY A O 1
ATOM 972 N N . THR A 1 128 ? 8.536 9.751 -1.280 1.00 93.75 128 THR A N 1
ATOM 973 C CA . THR A 1 128 ? 9.379 8.603 -1.620 1.00 93.75 128 THR A CA 1
ATOM 974 C C . THR A 1 128 ? 9.647 7.800 -0.349 1.00 93.75 128 THR A C 1
ATOM 976 O O . THR A 1 128 ? 9.971 8.398 0.678 1.00 93.75 128 THR A O 1
ATOM 979 N N . GLY A 1 129 ? 9.515 6.474 -0.389 1.00 93.19 129 GLY A N 1
ATOM 980 C CA . GLY A 1 129 ? 9.773 5.639 0.785 1.00 93.19 129 GLY A CA 1
ATOM 981 C C . GLY A 1 129 ? 9.788 4.137 0.522 1.00 93.19 129 GLY A C 1
ATOM 982 O O . GLY A 1 129 ? 9.767 3.675 -0.615 1.00 93.19 129 GLY A O 1
ATOM 983 N N . SER A 1 130 ? 9.826 3.358 1.602 1.00 94.31 130 SER A N 1
ATOM 984 C CA . SER A 1 130 ? 9.815 1.893 1.556 1.00 94.31 130 SER A CA 1
ATOM 985 C C . SER A 1 130 ? 8.431 1.316 1.867 1.00 94.31 130 SER A C 1
ATOM 987 O O . SER A 1 130 ? 7.494 2.042 2.210 1.00 94.31 130 SER A O 1
ATOM 989 N N . VAL A 1 131 ? 8.297 -0.013 1.807 1.00 92.94 131 VAL A N 1
ATOM 990 C CA . VAL A 1 131 ? 7.083 -0.694 2.295 1.00 92.94 131 VAL A CA 1
ATOM 991 C C . VAL A 1 131 ? 6.859 -0.442 3.789 1.00 92.94 131 VAL A C 1
ATOM 993 O O . VAL A 1 131 ? 5.719 -0.263 4.208 1.00 92.94 131 VAL A O 1
ATOM 996 N N . THR A 1 132 ? 7.927 -0.359 4.586 1.00 89.62 132 THR A N 1
ATOM 997 C CA . THR A 1 132 ? 7.822 -0.007 6.008 1.00 89.62 132 THR A CA 1
ATOM 998 C C . THR A 1 132 ? 7.323 1.429 6.179 1.00 89.62 132 THR A C 1
ATOM 1000 O O . THR A 1 132 ? 6.417 1.652 6.974 1.00 89.62 132 THR A O 1
ATOM 1003 N N . SER A 1 133 ? 7.805 2.386 5.375 1.00 87.12 133 SER A N 1
ATOM 1004 C CA . SER A 1 133 ? 7.288 3.766 5.387 1.00 87.12 133 SER A CA 1
ATOM 1005 C C . SER A 1 133 ? 5.807 3.830 5.000 1.00 87.12 133 SER A C 1
ATOM 1007 O O . SER A 1 133 ? 5.033 4.566 5.604 1.00 87.12 133 SER A O 1
ATOM 1009 N N . LEU A 1 134 ? 5.382 3.030 4.018 1.00 89.81 134 LEU A N 1
ATOM 1010 C CA . LEU A 1 134 ? 3.971 2.909 3.651 1.00 89.81 134 LEU A CA 1
ATOM 1011 C C . LEU A 1 134 ? 3.132 2.329 4.800 1.00 89.81 134 LEU A C 1
ATOM 1013 O O . LEU A 1 134 ? 2.043 2.828 5.079 1.00 89.81 134 LEU A O 1
ATOM 1017 N N . ALA A 1 135 ? 3.637 1.300 5.484 1.00 88.06 135 ALA A N 1
ATOM 1018 C CA . ALA A 1 135 ? 2.970 0.729 6.647 1.00 88.06 135 ALA A CA 1
ATOM 1019 C C . ALA A 1 135 ? 2.868 1.737 7.802 1.00 88.06 135 ALA A C 1
ATOM 1021 O O . ALA A 1 135 ? 1.838 1.791 8.465 1.00 88.06 135 ALA A O 1
ATOM 1022 N N . GLU A 1 136 ? 3.892 2.563 8.022 1.00 83.19 136 GLU A N 1
ATOM 1023 C CA . GLU A 1 136 ? 3.855 3.662 8.994 1.00 83.19 136 GLU A CA 1
ATOM 1024 C C . GLU A 1 136 ? 2.767 4.681 8.649 1.00 83.19 136 GLU A C 1
ATOM 1026 O O . GLU A 1 136 ? 1.943 4.972 9.507 1.00 83.19 136 GLU A O 1
ATOM 1031 N N . VAL A 1 137 ? 2.669 5.126 7.390 1.00 79.44 137 VAL A N 1
ATOM 1032 C CA . VAL A 1 137 ? 1.584 6.021 6.936 1.00 79.44 137 VAL A CA 1
ATOM 1033 C C . VAL A 1 137 ? 0.204 5.412 7.208 1.00 79.44 137 VAL A C 1
ATOM 1035 O O . VAL A 1 137 ? -0.708 6.102 7.661 1.00 79.44 137 VAL A O 1
ATOM 1038 N N . LEU A 1 138 ? 0.044 4.112 6.959 1.00 82.81 138 LEU A N 1
ATOM 1039 C CA . LEU A 1 138 ? -1.206 3.386 7.200 1.00 82.81 138 LEU A CA 1
ATOM 1040 C C . LEU A 1 138 ? -1.535 3.255 8.696 1.00 82.81 138 LEU A C 1
ATOM 1042 O O . LEU A 1 138 ? -2.700 3.368 9.078 1.00 82.81 138 LEU A O 1
ATOM 1046 N N . ARG A 1 139 ? -0.529 3.050 9.553 1.00 75.38 139 ARG A N 1
ATOM 1047 C CA . ARG A 1 139 ? -0.707 3.010 11.013 1.00 75.38 139 ARG A CA 1
ATOM 1048 C C . ARG A 1 139 ? -0.995 4.391 11.589 1.00 75.38 139 ARG A C 1
ATOM 1050 O O . ARG A 1 139 ? -1.902 4.519 12.402 1.00 75.38 139 ARG A O 1
ATOM 1057 N N . ASP A 1 140 ? -0.275 5.420 11.157 1.00 68.94 140 ASP A N 1
ATOM 1058 C CA . ASP A 1 140 ? -0.535 6.804 11.558 1.00 68.94 140 ASP A CA 1
ATOM 1059 C C . ASP A 1 140 ? -1.949 7.220 11.151 1.00 68.94 140 ASP A C 1
ATOM 1061 O O . ASP A 1 140 ? -2.641 7.909 11.903 1.00 68.94 140 ASP A O 1
ATOM 1065 N N . TYR A 1 141 ? -2.419 6.728 10.002 1.00 65.31 141 TYR A N 1
ATOM 1066 C CA . TYR A 1 141 ? -3.801 6.906 9.598 1.00 65.31 141 TYR A CA 1
ATOM 1067 C C . TYR A 1 141 ? -4.791 6.194 10.525 1.00 65.31 141 TYR A C 1
ATOM 1069 O O . TYR A 1 141 ? -5.753 6.833 10.957 1.00 65.31 141 TYR A O 1
ATOM 1077 N N . TRP A 1 142 ? -4.538 4.929 10.899 1.00 59.78 142 TRP A N 1
ATOM 1078 C CA . TRP A 1 142 ? -5.321 4.245 11.942 1.00 59.78 142 TRP A CA 1
ATOM 1079 C C . TRP A 1 142 ? -5.450 5.154 13.166 1.00 59.78 142 TRP A C 1
ATOM 1081 O O . TRP A 1 142 ? -6.557 5.486 13.592 1.00 59.78 142 TRP A O 1
ATOM 1091 N N . VAL A 1 143 ? -4.307 5.616 13.674 1.00 51.78 143 VAL A N 1
ATOM 1092 C CA . VAL A 1 143 ? -4.183 6.392 14.911 1.00 51.78 143 VAL A CA 1
ATOM 1093 C C . VAL A 1 143 ? -4.942 7.720 14.851 1.00 51.78 143 VAL A C 1
ATOM 1095 O O . VAL A 1 143 ? -5.523 8.124 15.854 1.00 51.78 143 VAL A O 1
ATOM 1098 N N . GLN A 1 144 ? -4.942 8.405 13.705 1.00 52.38 144 GLN A N 1
ATOM 1099 C CA . GLN A 1 144 ? -5.593 9.712 13.543 1.00 52.38 144 GLN A CA 1
ATOM 1100 C C . GLN A 1 144 ? -7.078 9.624 13.164 1.00 52.38 144 GLN A C 1
ATOM 1102 O O . GLN A 1 144 ? -7.828 10.564 13.425 1.00 52.38 144 GLN A O 1
ATOM 1107 N N . SER A 1 145 ? -7.504 8.532 12.520 1.00 49.38 145 SER A N 1
ATOM 1108 C CA . SER A 1 145 ? -8.890 8.341 12.063 1.00 49.38 145 SER A CA 1
ATOM 1109 C C . SER A 1 145 ? -9.867 8.004 13.194 1.00 49.38 145 SER A C 1
ATOM 1111 O O . SER A 1 145 ? -11.064 8.281 13.076 1.00 49.38 145 SER A O 1
ATOM 1113 N N . ASP A 1 146 ? -9.348 7.466 14.297 1.00 44.50 146 ASP A N 1
ATOM 1114 C CA . ASP A 1 146 ? -10.075 7.294 15.542 1.00 44.50 146 ASP A CA 1
ATOM 1115 C C . ASP A 1 146 ? -9.869 8.521 16.426 1.00 44.50 146 ASP A C 1
ATOM 1117 O O . ASP A 1 146 ? -8.754 9.004 16.599 1.00 44.50 146 ASP A O 1
ATOM 1121 N N . ASN A 1 147 ? -10.925 8.993 17.085 1.00 44.72 147 ASN A N 1
ATOM 1122 C CA . ASN A 1 147 ? -10.851 10.016 18.137 1.00 44.72 147 ASN A CA 1
ATOM 1123 C C . ASN A 1 147 ? -10.101 9.516 19.405 1.00 44.72 147 ASN A C 1
ATOM 1125 O O . ASN A 1 147 ? -10.546 9.772 20.520 1.00 44.72 147 ASN A O 1
ATOM 1129 N N . GLY A 1 148 ? -9.030 8.726 19.271 1.00 44.69 148 GLY A N 1
ATOM 1130 C CA . GLY A 1 148 ? -8.352 7.998 20.348 1.00 44.69 148 GLY A CA 1
ATOM 1131 C C . GLY A 1 148 ? -9.052 6.704 20.787 1.00 44.69 148 GLY A C 1
ATOM 1132 O O . GLY A 1 148 ? -8.452 5.908 21.501 1.00 44.69 148 GLY A O 1
ATOM 1133 N N . ILE A 1 149 ? -10.284 6.449 20.327 1.00 43.88 149 ILE A N 1
ATOM 1134 C CA . ILE A 1 149 ? -11.146 5.376 20.850 1.00 43.88 149 ILE A CA 1
ATOM 1135 C C . ILE A 1 149 ? -10.681 3.975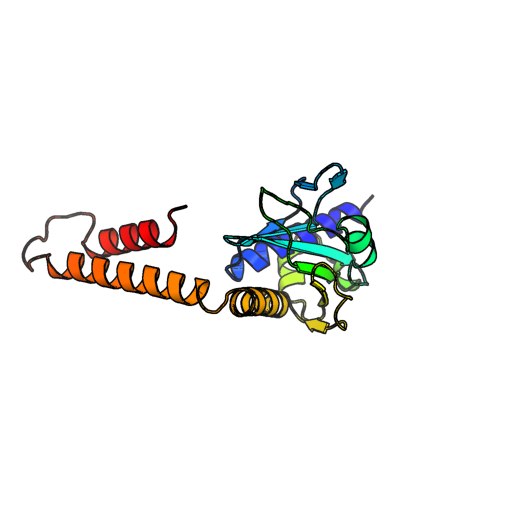 20.428 1.00 43.88 149 ILE A C 1
ATOM 1137 O O . ILE A 1 149 ? -10.695 3.086 21.268 1.00 43.88 149 ILE A O 1
ATOM 1141 N N . GLY A 1 150 ? -10.239 3.744 19.187 1.00 44.91 150 GLY A N 1
ATOM 1142 C CA . GLY A 1 150 ? -9.814 2.400 18.757 1.00 44.91 150 GLY A CA 1
ATOM 1143 C C . GLY A 1 150 ? -8.508 1.936 19.407 1.00 44.91 150 GLY A C 1
ATOM 1144 O O . GLY A 1 150 ? -8.375 0.770 19.786 1.00 44.91 150 GLY A O 1
ATOM 1145 N N . ILE A 1 151 ? -7.571 2.860 19.649 1.00 49.22 151 ILE A N 1
ATOM 1146 C CA . ILE A 1 151 ? -6.359 2.573 20.432 1.00 49.22 151 ILE A CA 1
ATOM 1147 C C . ILE A 1 151 ? -6.715 2.374 21.902 1.00 49.22 151 ILE A C 1
ATOM 1149 O O . ILE A 1 151 ? -6.252 1.405 22.497 1.00 49.22 151 ILE A O 1
ATOM 1153 N N . GLU A 1 152 ? -7.548 3.236 22.492 1.00 49.25 152 GLU A N 1
ATOM 1154 C CA . GLU A 1 152 ? -8.014 3.046 23.870 1.00 49.25 152 GLU A CA 1
ATOM 1155 C C . GLU A 1 152 ? -8.752 1.719 24.039 1.00 49.25 152 GLU A C 1
ATOM 1157 O O . GLU A 1 152 ? -8.522 1.024 25.021 1.00 49.25 152 GLU A O 1
ATOM 1162 N N . GLU A 1 153 ? -9.577 1.321 23.076 1.00 49.97 153 GLU A N 1
ATOM 1163 C CA . GLU A 1 153 ? -10.317 0.065 23.086 1.00 49.97 153 GLU A CA 1
ATOM 1164 C C . GLU A 1 153 ? -9.385 -1.139 22.937 1.00 49.97 153 GLU A C 1
ATOM 1166 O O . GLU A 1 153 ? -9.499 -2.096 23.702 1.00 49.97 153 GLU A O 1
ATOM 1171 N N . THR A 1 154 ? -8.409 -1.079 22.030 1.00 52.25 154 THR A N 1
ATOM 1172 C CA . THR A 1 154 ? -7.401 -2.135 21.858 1.00 52.25 154 THR A CA 1
ATOM 1173 C C . THR A 1 154 ? -6.521 -2.263 23.101 1.00 52.25 154 THR A C 1
ATOM 1175 O O . THR A 1 154 ? -6.308 -3.366 23.607 1.00 52.25 154 THR A O 1
ATOM 1178 N N . VAL A 1 155 ? -6.066 -1.141 23.665 1.00 57.94 155 VAL A N 1
ATOM 1179 C CA . VAL A 1 155 ? -5.303 -1.100 24.921 1.00 57.94 155 VAL A CA 1
ATOM 1180 C C . VAL A 1 155 ? -6.157 -1.596 26.087 1.00 57.94 155 VAL A C 1
ATOM 1182 O O . VAL A 1 155 ? -5.662 -2.347 26.924 1.00 57.94 155 VAL A O 1
ATOM 1185 N N . ARG A 1 156 ? -7.447 -1.251 26.140 1.00 58.75 156 ARG A N 1
ATOM 1186 C CA . ARG A 1 156 ? -8.390 -1.716 27.166 1.00 58.75 156 ARG A CA 1
ATOM 1187 C C . ARG A 1 156 ? -8.642 -3.216 27.055 1.00 58.75 156 ARG A C 1
ATOM 1189 O O . ARG A 1 156 ? -8.625 -3.899 28.080 1.00 58.75 156 ARG A O 1
ATOM 1196 N N . ARG A 1 157 ? -8.828 -3.749 25.844 1.00 58.72 157 ARG A N 1
ATOM 1197 C CA . ARG A 1 157 ? -8.952 -5.192 25.579 1.00 58.72 157 ARG A CA 1
ATOM 1198 C C . ARG A 1 157 ? -7.676 -5.927 25.968 1.00 58.72 157 ARG A C 1
ATOM 1200 O O . ARG A 1 157 ? -7.751 -6.901 26.713 1.00 58.72 157 ARG A O 1
ATOM 1207 N N . ALA A 1 158 ? -6.512 -5.412 25.576 1.00 60.91 158 ALA A N 1
ATOM 1208 C CA . ALA A 1 158 ? -5.219 -5.969 25.957 1.00 60.91 158 ALA A CA 1
ATOM 1209 C C . ALA A 1 158 ? -5.006 -5.944 27.480 1.00 60.91 158 ALA A C 1
ATOM 1211 O O . ALA A 1 158 ? -4.647 -6.963 28.066 1.00 60.91 158 ALA A O 1
ATOM 1212 N N . ALA A 1 159 ? -5.297 -4.827 28.150 1.00 59.22 159 ALA A N 1
ATOM 1213 C CA . ALA A 1 159 ? -5.180 -4.701 29.601 1.00 59.22 159 ALA A CA 1
ATOM 1214 C C . ALA A 1 159 ? -6.144 -5.640 30.343 1.00 59.22 159 ALA A C 1
ATOM 1216 O O . ALA A 1 159 ? -5.750 -6.288 31.312 1.00 59.22 159 ALA A O 1
ATOM 1217 N N . SER A 1 160 ? -7.385 -5.769 29.866 1.00 57.25 160 SER A N 1
ATOM 1218 C CA . SER A 1 160 ? -8.376 -6.701 30.414 1.00 57.25 160 SER A CA 1
ATOM 1219 C C . SER A 1 160 ? -7.959 -8.161 30.219 1.00 57.25 160 SER A C 1
ATOM 1221 O O . SER A 1 160 ? -8.098 -8.971 31.139 1.00 57.25 160 SER A O 1
ATOM 1223 N N . ALA A 1 161 ? -7.410 -8.504 29.053 1.00 59.22 161 ALA A N 1
ATOM 1224 C CA . ALA A 1 161 ? -6.900 -9.840 28.768 1.00 59.22 161 ALA A CA 1
ATOM 1225 C C . ALA A 1 161 ? -5.688 -10.170 29.655 1.00 59.22 161 ALA A C 1
ATOM 1227 O O . ALA A 1 161 ? -5.639 -11.248 30.243 1.00 59.22 161 ALA A O 1
ATOM 1228 N N . ILE A 1 162 ? -4.758 -9.225 29.837 1.00 64.25 162 ILE A N 1
ATOM 1229 C CA . ILE A 1 162 ? -3.596 -9.371 30.729 1.00 64.25 162 ILE A CA 1
ATOM 1230 C C . ILE A 1 162 ? -4.036 -9.543 32.186 1.00 64.25 162 ILE A C 1
ATOM 1232 O O . ILE A 1 162 ? -3.526 -10.430 32.873 1.00 64.25 162 ILE A O 1
ATOM 1236 N N . ALA A 1 163 ? -4.984 -8.732 32.666 1.00 64.75 163 ALA A N 1
ATOM 1237 C CA . ALA A 1 163 ? -5.512 -8.842 34.024 1.00 64.75 163 ALA A CA 1
ATOM 1238 C C . ALA A 1 163 ? -6.176 -10.207 34.249 1.00 64.75 163 ALA A C 1
ATOM 1240 O O . ALA A 1 163 ? -5.872 -10.891 35.221 1.00 64.75 163 ALA A O 1
ATOM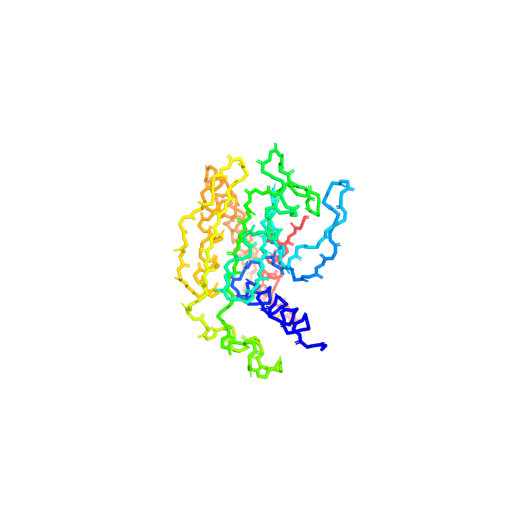 1241 N N . THR A 1 164 ? -7.005 -10.649 33.302 1.00 64.81 164 THR A N 1
ATOM 1242 C CA . THR A 1 164 ? -7.688 -11.951 33.355 1.00 64.81 164 THR A CA 1
ATOM 1243 C C . THR A 1 164 ? -6.700 -13.117 33.317 1.00 64.81 164 THR A C 1
ATOM 1245 O O . THR A 1 164 ? -6.803 -14.048 34.114 1.00 64.81 164 THR A O 1
ATOM 1248 N N . ALA A 1 165 ? -5.702 -13.055 32.433 1.00 60.34 165 ALA A N 1
ATOM 1249 C CA . ALA A 1 165 ? -4.631 -14.042 32.357 1.00 60.34 165 ALA A CA 1
ATOM 1250 C C . ALA A 1 165 ? -3.826 -14.101 33.664 1.00 60.34 165 ALA A C 1
ATOM 1252 O O . ALA A 1 165 ? -3.535 -15.188 34.161 1.00 60.34 165 ALA A O 1
ATOM 1253 N N . SER A 1 166 ? -3.520 -12.945 34.254 1.00 60.41 166 SER A N 1
ATOM 1254 C CA . SER A 1 166 ? -2.825 -12.851 35.542 1.00 60.41 166 SER A CA 1
ATOM 1255 C C . SER A 1 166 ? -3.654 -13.456 36.679 1.00 60.41 166 SER A C 1
ATOM 1257 O O . SER A 1 166 ? -3.112 -14.194 37.496 1.00 60.41 166 SER A O 1
ATOM 1259 N N . ASP A 1 167 ? -4.969 -13.225 36.692 1.00 64.81 167 ASP A N 1
ATOM 1260 C CA . ASP A 1 167 ? -5.909 -13.804 37.658 1.00 64.81 167 ASP A CA 1
ATOM 1261 C C . ASP A 1 167 ? -5.987 -15.334 37.551 1.00 64.81 167 ASP A C 1
ATOM 1263 O O . ASP A 1 167 ? -5.988 -16.038 38.561 1.00 64.81 167 ASP A O 1
ATOM 1267 N N . ILE A 1 168 ? -6.018 -15.865 36.324 1.00 63.44 168 ILE A N 1
ATOM 1268 C CA . ILE A 1 168 ? -5.993 -17.311 36.066 1.00 63.44 168 ILE A CA 1
ATOM 1269 C C . ILE A 1 168 ? -4.682 -17.916 36.574 1.00 63.44 168 ILE A C 1
ATOM 1271 O O . ILE A 1 168 ? -4.708 -18.946 37.242 1.00 63.44 168 ILE A O 1
ATOM 1275 N N . LEU A 1 169 ? -3.547 -17.267 36.299 1.00 58.03 169 LEU A N 1
ATOM 1276 C CA . LEU A 1 169 ? -2.230 -17.714 36.758 1.00 58.03 169 LEU A CA 1
ATOM 1277 C C . LEU A 1 169 ? -2.092 -17.648 38.287 1.00 58.03 169 LEU A C 1
ATOM 1279 O O . LEU A 1 169 ? -1.488 -18.540 38.877 1.00 58.03 169 LEU A O 1
ATOM 1283 N N . ALA A 1 170 ? -2.673 -16.634 38.933 1.00 62.53 170 ALA A N 1
ATOM 1284 C CA . ALA A 1 170 ? -2.616 -16.447 40.382 1.00 62.53 170 ALA A CA 1
ATOM 1285 C C . ALA A 1 170 ? -3.474 -17.453 41.170 1.00 62.53 170 ALA A C 1
ATOM 1287 O O . ALA A 1 170 ? -3.190 -17.717 42.337 1.00 62.53 170 ALA A O 1
ATOM 1288 N N . ARG A 1 171 ? -4.513 -18.028 40.551 1.00 63.81 171 ARG A N 1
ATOM 1289 C CA . ARG A 1 171 ? -5.399 -19.035 41.171 1.00 63.81 171 ARG A CA 1
ATOM 1290 C C . ARG A 1 171 ? -4.841 -20.459 41.136 1.00 63.81 171 ARG A C 1
ATOM 1292 O O . ARG A 1 171 ? -5.487 -21.367 41.653 1.00 63.81 171 ARG A O 1
ATOM 1299 N N . VAL A 1 172 ? -3.671 -20.673 40.537 1.00 56.03 172 VAL A N 1
ATOM 1300 C CA . VAL A 1 172 ? -3.024 -21.987 40.506 1.00 56.03 172 VAL A CA 1
ATOM 1301 C C . VAL A 1 172 ? -2.161 -22.150 41.753 1.00 56.03 172 VAL A C 1
ATOM 1303 O O . VAL A 1 172 ? -1.132 -21.490 41.898 1.00 56.03 172 VAL A O 1
ATOM 1306 N N . GLU A 1 173 ? -2.580 -23.026 42.668 1.00 55.94 173 GLU A N 1
ATOM 1307 C CA . GLU A 1 173 ? -1.780 -23.360 43.847 1.00 55.94 173 GLU A CA 1
ATOM 1308 C C . GLU A 1 173 ? -0.460 -24.050 43.446 1.00 55.94 173 GLU A C 1
ATOM 1310 O O . GLU A 1 173 ? -0.428 -24.802 42.467 1.00 55.94 173 GLU A O 1
ATOM 1315 N N . PRO A 1 174 ? 0.638 -23.877 44.212 1.00 49.31 174 PRO A N 1
ATOM 1316 C CA . PRO A 1 174 ? 1.969 -24.384 43.850 1.00 49.31 174 PRO A CA 1
ATOM 1317 C C . PRO A 1 174 ? 2.123 -25.922 43.812 1.00 49.31 174 PRO A C 1
ATOM 1319 O O . PRO A 1 174 ? 3.251 -26.411 43.735 1.00 49.31 174 PRO A O 1
ATOM 1322 N N . GLY A 1 175 ? 1.033 -26.691 43.901 1.00 49.03 175 GLY A N 1
ATOM 1323 C CA . GLY A 1 175 ? 1.032 -28.145 44.088 1.00 49.03 175 GLY A CA 1
ATOM 1324 C C . GLY A 1 175 ? 0.569 -28.990 42.896 1.00 49.03 175 GLY A C 1
ATOM 1325 O O . GLY A 1 175 ? 0.935 -30.161 42.837 1.00 49.03 175 GLY A O 1
ATOM 1326 N N . ASP A 1 176 ? -0.157 -28.435 41.922 1.00 48.50 176 ASP A N 1
ATOM 1327 C CA . ASP A 1 176 ? -0.693 -29.215 40.792 1.00 48.50 176 ASP A CA 1
ATOM 1328 C C . ASP A 1 176 ? 0.336 -29.349 39.658 1.00 48.50 176 ASP A C 1
ATOM 1330 O O . ASP A 1 176 ? 0.236 -28.762 38.581 1.00 48.50 176 ASP A O 1
ATOM 1334 N N . ARG A 1 177 ? 1.381 -30.142 39.912 1.00 52.97 177 ARG A N 1
ATOM 1335 C CA . ARG A 1 177 ? 2.286 -30.659 38.874 1.00 52.97 177 ARG A CA 1
ATOM 1336 C C . ARG A 1 177 ? 1.836 -32.058 38.453 1.00 52.97 177 ARG A C 1
ATOM 1338 O O . ARG A 1 177 ? 2.477 -33.049 38.786 1.00 52.97 177 ARG A O 1
ATOM 1345 N N . GLY A 1 178 ? 0.726 -32.113 37.722 1.00 45.22 178 GLY A N 1
ATOM 1346 C CA . GLY A 1 178 ? 0.333 -33.243 36.877 1.00 45.22 178 GLY A CA 1
ATOM 1347 C C . GLY A 1 178 ? 0.438 -32.825 35.410 1.00 45.22 178 GLY A C 1
ATOM 1348 O O . GLY A 1 178 ? 0.092 -31.701 35.067 1.00 45.22 178 GLY A O 1
ATOM 1349 N N . GLU A 1 179 ? 1.005 -33.686 34.575 1.00 51.34 179 GLU A N 1
ATOM 1350 C CA . GLU A 1 179 ? 1.470 -33.406 33.213 1.00 51.34 179 GLU A CA 1
ATOM 1351 C C . GLU A 1 179 ? 0.424 -32.826 32.232 1.00 51.34 179 GLU A C 1
ATOM 1353 O O . GLU A 1 179 ? -0.754 -33.163 32.275 1.00 51.34 179 GLU A O 1
ATOM 1358 N N . GLN A 1 180 ? 0.965 -32.055 31.273 1.00 48.09 180 GLN A N 1
ATOM 1359 C CA . GLN A 1 180 ? 0.402 -31.569 29.998 1.00 48.09 180 GLN A CA 1
ATOM 1360 C C . GLN A 1 180 ? -0.565 -30.362 30.060 1.00 48.09 180 GLN A C 1
ATOM 1362 O O . GLN A 1 180 ? -1.647 -30.39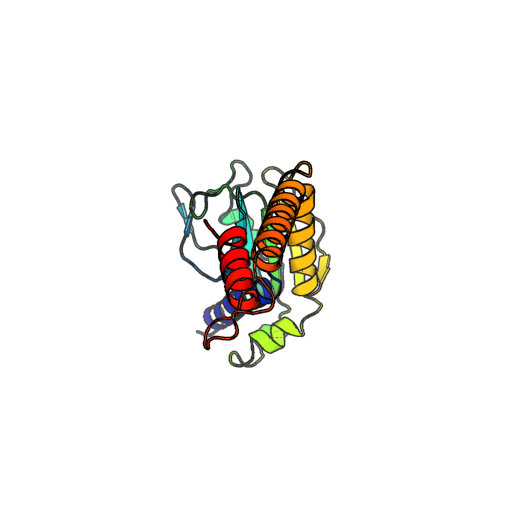9 30.630 1.00 48.09 180 GLN A O 1
ATOM 1367 N N . ASP A 1 181 ? -0.132 -29.273 29.409 1.00 51.28 181 ASP A N 1
ATOM 1368 C CA . ASP A 1 181 ? -0.759 -27.945 29.275 1.00 51.28 181 ASP A CA 1
ATOM 1369 C C . ASP A 1 181 ? -0.818 -27.079 30.538 1.00 51.28 181 ASP A C 1
ATOM 1371 O O . ASP A 1 181 ? -1.861 -26.861 31.166 1.00 51.28 181 ASP A O 1
ATOM 1375 N N . GLY A 1 182 ? 0.352 -26.521 30.864 1.00 52.38 182 GLY A N 1
ATOM 1376 C CA . GLY A 1 182 ? 0.545 -25.618 31.989 1.00 52.38 182 GLY A CA 1
ATOM 1377 C C . GLY A 1 182 ? -0.304 -24.332 31.935 1.00 52.38 182 GLY A C 1
ATOM 1378 O O . GLY A 1 182 ? -0.777 -23.920 30.869 1.00 52.38 182 GLY A O 1
ATOM 1379 N N . PRO A 1 183 ? -0.464 -23.654 33.087 1.00 52.09 183 PRO A N 1
ATOM 1380 C CA . PRO A 1 183 ? -1.282 -22.444 33.239 1.00 52.09 183 PRO A CA 1
ATOM 1381 C C . PRO A 1 183 ? -0.916 -21.323 32.262 1.00 52.09 183 PRO A C 1
ATOM 1383 O O . PRO A 1 183 ? -1.786 -20.621 31.754 1.00 52.09 183 PRO A O 1
ATOM 1386 N N . SER A 1 184 ? 0.373 -21.190 31.954 1.00 51.97 184 SER A N 1
ATOM 1387 C CA . SER A 1 184 ? 0.928 -20.221 31.009 1.00 51.97 184 SER A CA 1
ATOM 1388 C C . SER A 1 184 ? 0.511 -20.490 29.562 1.00 51.97 184 SER A C 1
ATOM 1390 O O . SER A 1 184 ? 0.213 -19.545 28.837 1.00 51.97 184 SER A O 1
ATOM 1392 N N . THR A 1 185 ? 0.405 -21.755 29.148 1.00 54.16 185 THR A N 1
ATOM 1393 C CA . THR A 1 185 ? -0.090 -22.126 27.812 1.00 54.16 185 THR A CA 1
ATOM 1394 C C . THR A 1 185 ? -1.578 -21.808 27.680 1.00 54.16 185 THR A C 1
ATOM 1396 O O . THR A 1 185 ? -1.997 -21.230 26.682 1.00 54.16 185 THR A O 1
ATOM 1399 N N . LYS A 1 186 ? -2.379 -22.099 28.714 1.00 54.09 186 LYS A N 1
ATOM 1400 C CA . LYS A 1 186 ? -3.814 -21.765 28.737 1.00 54.09 186 LYS A CA 1
ATOM 1401 C C . LYS A 1 186 ? -4.053 -20.258 28.765 1.00 54.09 186 LYS A C 1
ATOM 1403 O O . LYS A 1 186 ? -4.929 -19.785 28.052 1.00 54.09 186 LYS A O 1
ATOM 1408 N N . ALA A 1 187 ? -3.250 -19.512 29.524 1.00 51.91 187 ALA A N 1
ATOM 1409 C CA . ALA A 1 187 ? -3.290 -18.055 29.548 1.00 51.91 187 ALA A CA 1
ATOM 1410 C C . ALA A 1 187 ? -2.941 -17.455 28.178 1.00 51.91 187 ALA A C 1
ATOM 1412 O O . ALA A 1 187 ? -3.649 -16.568 27.723 1.00 51.91 187 ALA A O 1
ATOM 1413 N N . LEU A 1 188 ? -1.920 -17.975 27.486 1.00 53.00 188 LEU A N 1
ATOM 1414 C CA . LEU A 1 188 ? -1.564 -17.542 26.130 1.00 53.00 188 LEU A CA 1
ATOM 1415 C C . LEU A 1 188 ? -2.649 -17.876 25.101 1.00 53.00 188 LEU A C 1
ATOM 1417 O O . LEU A 1 188 ? -2.982 -17.019 24.291 1.00 53.00 188 LEU A O 1
ATOM 1421 N N . ILE A 1 189 ? -3.233 -19.080 25.150 1.00 56.28 189 ILE A N 1
ATOM 1422 C CA . ILE A 1 189 ? -4.351 -19.475 24.274 1.00 56.28 189 ILE A CA 1
ATOM 1423 C C . ILE A 1 189 ? -5.567 -18.568 24.510 1.00 56.28 189 ILE A C 1
ATOM 1425 O O . ILE A 1 189 ? -6.180 -18.110 23.550 1.00 56.28 189 ILE A O 1
ATOM 1429 N N . TRP A 1 190 ? -5.889 -18.261 25.769 1.00 53.19 190 TRP A N 1
ATOM 1430 C CA . TRP A 1 190 ? -6.984 -17.354 26.119 1.00 53.19 190 TRP A CA 1
ATOM 1431 C C . TRP A 1 190 ? -6.713 -15.903 25.731 1.00 53.19 190 TRP A C 1
ATOM 1433 O O . TRP A 1 190 ? -7.622 -15.232 25.255 1.00 53.19 190 TRP A O 1
ATOM 1443 N N . LEU A 1 191 ? -5.480 -15.419 25.898 1.00 51.38 191 LEU A N 1
ATOM 1444 C CA . LEU A 1 191 ? -5.092 -14.075 25.475 1.00 51.38 191 LEU A CA 1
ATOM 1445 C C . LEU A 1 191 ? -5.236 -13.932 23.954 1.00 51.38 191 LEU A C 1
ATOM 1447 O O . LEU A 1 191 ? -5.786 -12.944 23.485 1.00 51.38 191 LEU A O 1
ATOM 1451 N N . ASN A 1 192 ? -4.815 -14.955 23.201 1.00 53.12 192 ASN A N 1
ATOM 1452 C CA . ASN A 1 192 ? -5.010 -15.030 21.753 1.00 53.12 192 ASN A CA 1
ATOM 1453 C C . ASN A 1 192 ? -6.509 -15.036 21.402 1.00 53.12 192 ASN A C 1
ATOM 1455 O O . ASN A 1 192 ? -6.957 -14.261 20.567 1.00 53.12 192 ASN A O 1
ATOM 1459 N N . ALA A 1 193 ? -7.313 -15.850 22.091 1.00 54.81 193 ALA A N 1
ATOM 1460 C CA . ALA A 1 193 ? -8.756 -15.892 21.866 1.00 54.81 193 ALA A CA 1
ATOM 1461 C C . ALA A 1 193 ? -9.456 -14.559 22.197 1.00 54.81 193 ALA A C 1
ATOM 1463 O O . ALA A 1 193 ? -10.401 -14.199 21.513 1.00 54.81 193 ALA A O 1
ATOM 1464 N N . MET A 1 194 ? -9.009 -13.810 23.209 1.00 51.97 194 MET A N 1
ATOM 1465 C CA . MET A 1 194 ? -9.610 -12.517 23.571 1.00 51.97 194 MET A CA 1
ATOM 1466 C C . MET A 1 194 ? -9.155 -11.349 22.689 1.00 51.97 194 MET A C 1
ATOM 1468 O O . MET A 1 194 ? -9.889 -10.373 22.561 1.00 51.97 194 MET A O 1
ATOM 1472 N N . LEU A 1 195 ? -7.949 -11.414 22.120 1.00 48.94 195 LEU A N 1
ATOM 1473 C CA . LEU A 1 195 ? -7.409 -10.360 21.255 1.00 48.94 195 LEU A CA 1
ATOM 1474 C 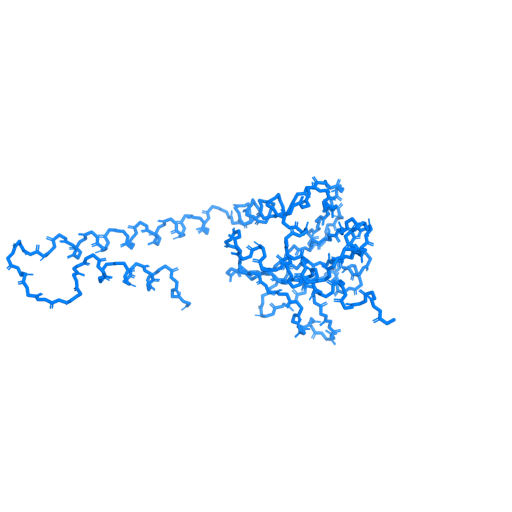C . LEU A 1 195 ? -7.870 -10.489 19.797 1.00 48.94 195 LEU A C 1
ATOM 1476 O O . LEU A 1 195 ? -7.922 -9.478 19.106 1.00 48.94 195 LEU A O 1
ATOM 1480 N N . PHE A 1 196 ? -8.210 -11.700 19.347 1.00 55.94 196 PHE A N 1
ATOM 1481 C CA . PHE A 1 196 ? -8.498 -12.007 17.939 1.00 55.94 196 PHE A CA 1
ATOM 1482 C C . PHE A 1 196 ? -9.865 -12.681 17.726 1.00 55.94 196 PHE A C 1
ATOM 1484 O O . PHE A 1 196 ? -10.041 -13.428 16.765 1.00 55.94 196 PHE A O 1
ATOM 1491 N N . GLN A 1 197 ? -10.825 -12.472 18.633 1.00 44.53 197 GLN A N 1
ATOM 1492 C CA . GLN A 1 197 ? -12.217 -12.862 18.392 1.00 44.53 197 GLN A CA 1
ATOM 1493 C C . GLN A 1 197 ? -12.920 -11.784 17.560 1.00 44.53 197 GLN A C 1
ATOM 1495 O O . GLN A 1 197 ? -13.078 -10.658 18.033 1.00 44.53 197 GLN A O 1
ATOM 1500 N N . GLU A 1 198 ? -13.292 -12.165 16.333 1.00 36.50 198 GLU A N 1
ATOM 1501 C CA . GLU A 1 198 ? -14.195 -11.438 15.422 1.00 36.50 198 GLU A CA 1
ATOM 1502 C C . GLU A 1 198 ? -15.588 -11.216 16.034 1.00 36.50 198 GLU A C 1
ATOM 1504 O O . GLU A 1 198 ? -16.131 -12.164 16.657 1.00 36.50 198 GLU A O 1
#

Secondary structure (DSSP, 8-state):
--HHHHHHHHHHHHHHHHHHTT--EEES-EEEETTEEEE-SEEEE-SS-EEEEEEEESS-SHHHHHHHS-SSS--EETTEEEEEEEEEEE-GGGGGS-GGGHHHHHHT---EEEEEEETTSPPPPPEEE-HHHHHHHHHHHHHHHSSSHHHHHHHHHHHHHHHHHHHHHHTS-TT---SSS-HHHHHHHHHHHHHS--

Foldseek 3Di:
DQFVVLLLLLLQLLQVVLVVVVWQKDAFDFWDFDPDTDTFRMWTDDPAAIETEHEHEDDFPVVVCCVRAPLAAFTATPNHTHFKYKTKYDYNVLSPDDSVCSNVVQQPAFFIWMWMDGRNGDIDPIDGGHSNVVSVVVVVCVCVVDPNVVVVVLVVLLVVLVVVLVVQVVPDDPPPPDDDDDSVNVSVVSSCCSNPPD

pLDDT: mean 74.76, std 17.85, range [35.91, 96.38]

Sequence (198 aa):
MGSNSTEVAYNLSLARLLRHEGLNAEGEQRHIFGKSHGQADVVLDFDDYAVVIEAEFGSPAKADADKRFPTTAPAVVNGLPVRLVIAVGYPRRLADLPESQTQANLALCDDLIIACRYFGEAWSEEGTGSVTSLAEVLRDYWVQSDNGIGIEETVRRAASAIATASDILARVEPGDRGEQDGPSTKALIWLNAMLFQE